Protein AF-Q38FX0-F1 (afdb_monomer_lite)

Secondary structure (DSSP, 8-state):
--------THHHHHHHHHHHHHHHHHHHHHHHHHHHHHHHHHHHHHHHHHHHHHTT---SS--TTSSTTSSSGGGS---------------------------GGGG-S-----PPPPHHHHHHHHHS-----------PPP---------TT-----HHHHHHHS-------------S-------------PPPHHHHHHHHHHHHHHS--------------------GGG--------

pLDDT: mean 70.1, std 16.99, range [34.41, 97.81]

Structure (mmCIF, N/CA/C/O backbone):
data_AF-Q38FX0-F1
#
_entry.id   AF-Q38FX0-F1
#
loop_
_atom_site.group_PDB
_atom_site.id
_atom_site.type_symbol
_atom_site.label_atom_id
_atom_site.label_alt_id
_atom_site.label_comp_id
_atom_site.label_asym_id
_atom_site.label_entity_id
_atom_site.label_seq_id
_atom_site.pdbx_PDB_ins_code
_atom_site.Cartn_x
_atom_site.Cartn_y
_atom_site.Cartn_z
_atom_site.occupancy
_atom_site.B_iso_or_equiv
_atom_site.auth_seq_id
_atom_site.auth_comp_id
_atom_site.auth_asym_id
_atom_site.auth_atom_id
_atom_site.pdbx_PDB_model_num
ATOM 1 N N . MET A 1 1 ? 56.677 22.654 -26.170 1.00 66.75 1 MET A N 1
ATOM 2 C CA . MET A 1 1 ? 55.388 22.643 -26.897 1.00 66.75 1 MET A CA 1
ATOM 3 C C . MET A 1 1 ? 54.537 21.511 -26.329 1.00 66.75 1 MET A C 1
ATOM 5 O O . MET A 1 1 ? 54.699 20.373 -26.748 1.00 66.75 1 MET A O 1
ATOM 9 N N . GLY A 1 2 ? 53.736 21.783 -25.297 1.00 78.06 2 GLY A N 1
ATOM 10 C CA . GLY A 1 2 ? 52.877 20.774 -24.668 1.00 78.06 2 GLY A CA 1
ATOM 11 C C . GLY A 1 2 ? 51.542 20.704 -25.399 1.00 78.06 2 GLY A C 1
ATOM 12 O O . GLY A 1 2 ? 50.847 21.713 -25.480 1.00 78.06 2 GLY A O 1
ATOM 13 N N . ARG A 1 3 ? 51.204 19.545 -25.971 1.00 76.31 3 ARG A N 1
ATOM 14 C CA . ARG A 1 3 ? 49.872 19.293 -26.533 1.00 76.31 3 ARG A CA 1
ATO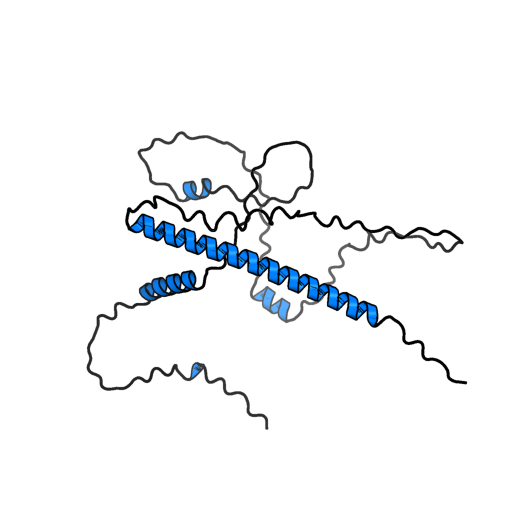M 15 C C . ARG A 1 3 ? 48.898 19.189 -25.362 1.00 76.31 3 ARG A C 1
ATOM 17 O O . ARG A 1 3 ? 48.992 18.243 -24.586 1.00 76.31 3 ARG A O 1
ATOM 24 N N . GLY A 1 4 ? 48.022 20.177 -25.211 1.00 82.00 4 GLY A N 1
ATOM 25 C CA . GLY A 1 4 ? 46.927 20.115 -24.249 1.00 82.00 4 GLY A CA 1
ATOM 26 C C . GLY A 1 4 ? 45.982 18.982 -24.632 1.00 82.00 4 GLY A C 1
ATOM 27 O O . GLY A 1 4 ? 45.437 18.980 -25.733 1.00 82.00 4 GLY A O 1
ATOM 28 N N . PHE A 1 5 ? 45.833 18.001 -23.745 1.00 80.88 5 PHE A N 1
ATOM 29 C CA . PHE A 1 5 ? 44.781 16.997 -23.840 1.00 80.88 5 PHE A CA 1
ATOM 30 C C . PHE A 1 5 ? 43.462 17.691 -23.488 1.00 80.88 5 PHE A C 1
ATOM 32 O O . PHE A 1 5 ? 43.233 18.044 -22.334 1.00 80.88 5 PHE A O 1
ATOM 39 N N . VAL A 1 6 ? 42.624 17.937 -24.492 1.00 80.38 6 VAL A N 1
ATOM 40 C CA . VAL A 1 6 ? 41.237 18.355 -24.285 1.00 80.38 6 VAL A CA 1
ATOM 41 C C . VAL A 1 6 ? 40.497 17.109 -23.806 1.00 80.38 6 VAL A C 1
ATOM 43 O O . VAL A 1 6 ? 40.267 16.188 -24.582 1.00 80.38 6 VAL A O 1
ATOM 46 N N . MET A 1 7 ? 40.246 17.025 -22.500 1.00 77.31 7 MET A N 1
ATOM 47 C CA . MET A 1 7 ? 39.403 15.982 -21.920 1.00 77.31 7 MET A CA 1
ATOM 48 C C . MET A 1 7 ? 37.963 16.298 -22.313 1.00 77.31 7 MET A C 1
ATOM 50 O O . MET A 1 7 ? 37.408 17.307 -21.883 1.00 77.31 7 MET A O 1
ATOM 54 N N . ASP A 1 8 ? 37.404 15.469 -23.191 1.00 76.00 8 ASP A N 1
ATOM 55 C CA . ASP A 1 8 ? 36.037 15.598 -23.678 1.00 76.00 8 ASP A CA 1
ATOM 56 C C . ASP A 1 8 ? 35.047 15.611 -22.503 1.00 76.00 8 ASP A C 1
ATOM 58 O O . ASP A 1 8 ? 34.997 14.681 -21.695 1.00 76.00 8 ASP A O 1
ATOM 62 N N . SER A 1 9 ? 34.199 16.638 -22.461 1.00 78.62 9 SER A N 1
ATOM 63 C CA . SER A 1 9 ? 33.121 16.905 -21.488 1.00 78.62 9 SER A CA 1
ATOM 64 C C . SER A 1 9 ? 31.998 15.852 -21.457 1.00 78.62 9 SER A C 1
ATOM 66 O O . SER A 1 9 ? 30.921 16.068 -20.904 1.00 78.62 9 SER A O 1
ATOM 68 N N . ARG A 1 10 ? 32.226 14.679 -22.052 1.00 82.88 10 ARG A N 1
ATOM 69 C CA . ARG A 1 10 ? 31.255 13.585 -22.143 1.00 82.88 10 ARG A CA 1
ATOM 70 C C . ARG A 1 10 ? 31.061 12.855 -20.809 1.00 82.88 10 ARG A C 1
ATOM 72 O O . ARG A 1 10 ? 30.044 12.195 -20.634 1.00 82.88 10 ARG A O 1
ATOM 79 N N . GLY A 1 11 ? 32.017 12.970 -19.883 1.00 83.50 11 GLY A N 1
ATOM 80 C CA . GLY A 1 11 ? 31.894 12.422 -18.527 1.00 83.50 11 GLY A CA 1
ATOM 81 C C . GLY A 1 11 ? 30.866 13.164 -17.667 1.00 83.50 11 GLY A C 1
ATOM 82 O O . GLY A 1 11 ? 30.143 12.529 -16.901 1.00 83.50 11 GLY A O 1
ATOM 83 N N . ASP A 1 12 ? 30.741 14.480 -17.853 1.00 88.00 12 ASP A N 1
ATOM 84 C CA . ASP A 1 12 ? 29.905 15.339 -17.005 1.00 88.00 12 ASP A CA 1
ATOM 85 C C . ASP A 1 12 ? 28.402 15.142 -17.260 1.00 88.00 12 ASP A C 1
ATOM 87 O O . ASP A 1 12 ? 27.579 15.305 -16.360 1.00 88.00 12 ASP A O 1
ATOM 91 N N . SER A 1 13 ? 28.017 14.737 -18.475 1.00 89.75 13 SER A N 1
ATOM 92 C CA . SER A 1 13 ? 26.608 14.474 -18.793 1.00 89.75 13 SER A CA 1
ATOM 93 C C . SER A 1 13 ? 26.088 13.202 -18.123 1.00 89.75 13 SER A C 1
ATOM 95 O O . SER A 1 13 ? 24.953 13.176 -17.650 1.00 89.75 13 SER A O 1
ATOM 97 N N . VAL A 1 14 ? 26.918 12.156 -18.029 1.00 93.06 14 VAL A N 1
ATOM 98 C CA . VAL A 1 14 ? 26.533 10.892 -17.386 1.00 93.06 14 VAL A CA 1
ATOM 99 C C . VAL A 1 14 ? 26.378 11.095 -15.883 1.00 93.06 14 VAL A C 1
ATOM 101 O O . VAL A 1 14 ? 25.365 10.683 -15.318 1.00 93.06 14 VAL A O 1
ATOM 104 N N . THR A 1 15 ? 27.330 11.775 -15.239 1.00 93.25 15 THR A N 1
ATOM 105 C CA . THR A 1 15 ? 27.262 12.062 -13.798 1.00 93.25 15 THR A CA 1
ATOM 106 C C . THR A 1 15 ? 26.079 12.964 -13.459 1.00 93.25 15 THR A C 1
ATOM 108 O O . THR A 1 15 ? 25.363 12.672 -12.503 1.00 93.25 15 THR A O 1
ATOM 111 N N . SER A 1 16 ? 25.801 13.988 -14.273 1.00 93.25 16 SER A N 1
ATOM 112 C CA . SER A 1 16 ? 24.618 14.841 -14.109 1.00 93.25 16 SER A CA 1
ATOM 113 C C . SER A 1 16 ? 23.310 14.057 -14.275 1.00 93.25 16 SER A C 1
ATOM 115 O O . SER A 1 16 ? 22.412 14.191 -13.444 1.00 93.25 16 SER A O 1
ATOM 117 N N . SER A 1 17 ? 23.216 13.178 -15.280 1.00 95.19 17 SER A N 1
ATOM 118 C CA . SER A 1 17 ? 22.026 12.337 -15.475 1.00 95.19 17 SER A CA 1
AT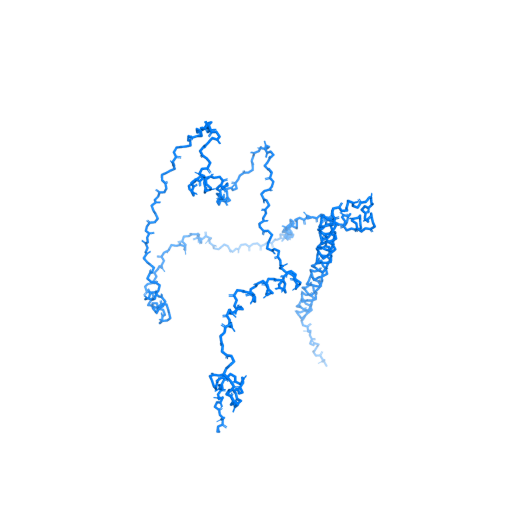OM 119 C C . SER A 1 17 ? 21.791 11.360 -14.317 1.00 95.19 17 SER A C 1
ATOM 121 O O . SER A 1 17 ? 20.656 11.170 -13.884 1.00 95.19 17 SER A O 1
ATOM 123 N N . LEU A 1 18 ? 22.867 10.781 -13.772 1.00 96.56 18 LEU A N 1
ATOM 124 C CA . LEU A 1 18 ? 22.797 9.869 -12.636 1.00 96.56 18 LEU A CA 1
ATOM 125 C C . LEU A 1 18 ? 22.368 10.609 -11.364 1.00 96.56 18 LEU A C 1
ATOM 127 O O . LEU A 1 18 ? 21.534 10.103 -10.620 1.00 96.56 18 LEU A O 1
ATOM 131 N N . ALA A 1 19 ? 22.903 11.810 -11.134 1.00 96.19 19 ALA A N 1
ATOM 132 C CA . ALA A 1 19 ? 22.516 12.651 -10.007 1.00 96.19 19 ALA A CA 1
ATOM 133 C C . ALA A 1 19 ? 21.024 13.021 -10.061 1.00 96.19 19 ALA A C 1
ATOM 135 O O . ALA A 1 19 ? 20.333 12.888 -9.055 1.00 96.19 19 ALA A O 1
ATOM 136 N N . GLY A 1 20 ? 20.510 13.392 -11.240 1.00 95.56 20 GLY A N 1
ATOM 137 C CA . GLY A 1 20 ? 19.082 13.666 -11.430 1.00 95.56 20 GLY A CA 1
ATOM 138 C C . GLY A 1 20 ? 18.195 12.446 -11.155 1.00 95.56 20 GLY A C 1
ATOM 139 O O . GLY A 1 20 ? 17.164 12.571 -10.499 1.00 95.56 20 GLY A O 1
ATOM 140 N N . LEU A 1 21 ? 18.614 11.250 -11.586 1.00 97.62 21 LEU A N 1
ATOM 141 C CA . LEU A 1 21 ? 17.885 10.009 -11.300 1.00 97.62 21 LEU A CA 1
ATOM 142 C C . LEU A 1 21 ? 17.862 9.677 -9.799 1.00 97.62 21 LEU A C 1
ATOM 144 O O . LEU A 1 21 ? 16.833 9.243 -9.284 1.00 97.62 21 LEU A O 1
ATOM 148 N N . LEU A 1 22 ? 18.981 9.877 -9.096 1.00 97.81 22 LEU A N 1
ATOM 149 C CA . LEU A 1 22 ? 19.056 9.661 -7.649 1.00 97.81 22 LEU A CA 1
ATOM 150 C C . LEU A 1 22 ? 18.165 10.641 -6.883 1.00 97.81 22 LEU A C 1
ATOM 152 O O . LEU A 1 22 ? 17.474 10.221 -5.959 1.00 97.81 22 LEU A O 1
ATOM 156 N N . GLN A 1 23 ? 18.135 11.910 -7.297 1.00 97.56 23 GLN A N 1
ATOM 157 C CA . GLN A 1 23 ? 17.255 12.913 -6.703 1.00 97.56 23 GLN A CA 1
ATOM 158 C C . GLN A 1 23 ? 15.776 12.543 -6.887 1.00 97.56 23 GLN A C 1
ATOM 160 O O . GLN A 1 23 ? 15.025 12.529 -5.914 1.00 97.56 23 GLN A O 1
ATOM 165 N N . LEU A 1 24 ? 15.372 12.165 -8.105 1.00 97.25 24 LEU A N 1
ATOM 166 C CA . LEU A 1 24 ? 14.007 11.711 -8.390 1.00 97.25 24 LEU A CA 1
ATOM 167 C C . LEU A 1 24 ? 13.612 10.515 -7.505 1.00 97.25 24 LEU A C 1
ATOM 169 O O . LEU A 1 24 ? 12.506 10.456 -6.974 1.00 97.25 24 LEU A O 1
ATOM 173 N N . HIS A 1 25 ? 14.522 9.555 -7.335 1.00 97.56 25 HIS A N 1
ATOM 174 C CA . HIS A 1 25 ? 14.285 8.381 -6.499 1.00 97.56 25 HIS A CA 1
ATOM 175 C C . HIS A 1 25 ? 14.160 8.739 -5.009 1.00 97.56 25 HIS A C 1
ATOM 177 O O . HIS A 1 25 ? 13.330 8.162 -4.309 1.00 97.56 25 HIS A O 1
ATOM 183 N N . GLU A 1 26 ? 14.946 9.698 -4.517 1.00 97.44 26 GLU A N 1
ATOM 184 C CA . GLU A 1 26 ? 14.826 10.203 -3.145 1.00 97.44 26 GLU A CA 1
ATOM 185 C C . GLU A 1 26 ? 13.474 10.890 -2.910 1.00 97.44 26 GLU A C 1
ATOM 187 O O . GLU A 1 26 ? 12.804 10.612 -1.915 1.00 97.44 26 GLU A O 1
ATOM 192 N N . GLU A 1 27 ? 13.040 11.736 -3.847 1.00 96.12 27 GLU A N 1
ATOM 193 C CA . GLU A 1 27 ? 11.727 12.390 -3.808 1.00 96.12 27 GLU A CA 1
ATOM 194 C C . GLU A 1 27 ? 10.590 11.358 -3.823 1.00 96.12 27 GLU A C 1
ATOM 196 O O . GLU A 1 27 ? 9.650 11.456 -3.033 1.00 96.12 27 GLU A O 1
ATOM 201 N N . GLN A 1 28 ? 10.708 10.312 -4.647 1.00 97.06 28 GLN A N 1
ATOM 202 C CA . GLN A 1 28 ? 9.737 9.221 -4.690 1.00 97.06 28 GLN A CA 1
ATOM 203 C C . GLN A 1 28 ? 9.682 8.434 -3.372 1.00 97.06 28 GLN A C 1
ATOM 205 O O . GLN A 1 28 ? 8.591 8.112 -2.902 1.00 97.06 28 GLN A O 1
ATOM 210 N N . ILE A 1 29 ? 10.831 8.126 -2.761 1.00 96.25 29 ILE A N 1
ATOM 211 C CA . ILE A 1 29 ? 10.873 7.466 -1.447 1.00 96.25 29 ILE A CA 1
ATOM 212 C C . ILE A 1 29 ? 10.197 8.339 -0.392 1.00 96.25 29 ILE A C 1
ATOM 214 O O . ILE A 1 29 ? 9.404 7.825 0.393 1.00 96.25 29 ILE A O 1
ATOM 218 N N . ARG A 1 30 ? 10.478 9.646 -0.383 1.00 95.81 30 ARG A N 1
ATOM 219 C CA . ARG A 1 30 ? 9.877 10.588 0.567 1.00 95.81 30 ARG A CA 1
ATOM 220 C C . ARG A 1 30 ? 8.353 10.623 0.435 1.00 95.81 30 ARG A C 1
ATOM 222 O O . ARG A 1 30 ? 7.659 10.455 1.431 1.00 95.81 30 ARG A O 1
ATOM 229 N N . ALA A 1 31 ? 7.839 10.729 -0.791 1.00 93.56 31 ALA A N 1
ATOM 230 C CA . ALA A 1 31 ? 6.400 10.706 -1.052 1.00 93.56 31 ALA A CA 1
ATOM 231 C C . ALA A 1 31 ? 5.736 9.393 -0.591 1.00 93.56 31 ALA A C 1
ATOM 233 O O . ALA A 1 31 ? 4.658 9.409 0.001 1.00 93.56 31 ALA A O 1
ATOM 234 N N . LEU A 1 32 ? 6.391 8.246 -0.811 1.00 96.00 32 LEU A N 1
ATOM 235 C CA . LEU A 1 32 ? 5.890 6.948 -0.342 1.00 96.00 32 LEU A CA 1
ATOM 236 C C . LEU A 1 32 ? 5.882 6.839 1.189 1.00 96.00 32 LEU A C 1
ATOM 238 O O . LEU A 1 32 ? 4.961 6.250 1.750 1.00 96.00 32 LEU A O 1
ATOM 242 N N . GLN A 1 33 ? 6.880 7.406 1.868 1.00 96.06 33 GLN A N 1
ATOM 243 C CA . GLN A 1 33 ? 6.931 7.438 3.332 1.00 96.06 33 GLN A CA 1
ATOM 244 C C . GLN A 1 33 ? 5.811 8.302 3.925 1.00 96.06 33 GLN A C 1
ATOM 246 O O . GLN A 1 33 ? 5.211 7.921 4.929 1.00 96.06 33 GLN A O 1
ATOM 251 N N . GLU A 1 34 ? 5.496 9.436 3.300 1.00 92.88 34 GLU A N 1
ATOM 252 C CA . GLU A 1 34 ? 4.365 10.284 3.695 1.00 92.88 34 GLU A CA 1
ATOM 253 C C . GLU A 1 34 ? 3.021 9.562 3.500 1.00 92.88 34 GLU A C 1
ATOM 255 O O . GLU A 1 34 ? 2.163 9.595 4.387 1.00 92.88 34 GLU A O 1
ATOM 260 N N . GLU A 1 35 ? 2.848 8.838 2.387 1.00 92.25 35 GLU A N 1
ATOM 261 C CA . GLU A 1 35 ? 1.660 8.006 2.156 1.00 92.25 35 GLU A CA 1
ATOM 262 C C . GLU A 1 35 ? 1.543 6.880 3.198 1.00 92.25 35 GLU A C 1
ATOM 264 O O . GLU A 1 35 ? 0.462 6.647 3.746 1.00 92.25 35 GLU A O 1
ATOM 269 N N . GLU A 1 36 ? 2.648 6.202 3.522 1.00 93.31 36 GLU A N 1
ATOM 270 C CA . GLU A 1 36 ? 2.681 5.168 4.559 1.00 93.31 36 GLU A CA 1
ATOM 271 C C . GLU A 1 36 ? 2.298 5.734 5.934 1.00 93.31 36 GLU A C 1
ATOM 273 O O . GLU A 1 36 ? 1.480 5.136 6.641 1.00 93.31 36 GLU A O 1
ATOM 278 N N . ALA A 1 37 ? 2.825 6.904 6.304 1.00 88.75 37 ALA A N 1
ATOM 279 C CA . ALA A 1 37 ? 2.476 7.579 7.551 1.00 88.75 37 ALA A CA 1
ATOM 280 C C . ALA A 1 37 ? 0.975 7.917 7.615 1.00 88.75 37 ALA A C 1
ATOM 282 O O . ALA A 1 37 ? 0.316 7.616 8.613 1.00 88.75 37 ALA A O 1
ATOM 283 N N . ALA A 1 38 ? 0.408 8.450 6.529 1.00 89.19 38 ALA A N 1
ATOM 284 C CA . ALA A 1 38 ? -1.018 8.763 6.436 1.00 89.19 38 ALA A CA 1
ATOM 285 C C . ALA A 1 38 ? -1.905 7.509 6.551 1.00 89.19 38 ALA A C 1
ATOM 287 O O . ALA A 1 38 ? -2.941 7.516 7.226 1.00 89.19 38 ALA A O 1
ATOM 288 N N . LEU A 1 39 ? -1.502 6.407 5.911 1.00 89.75 39 LEU A N 1
ATOM 289 C CA . LEU A 1 39 ? -2.209 5.130 6.002 1.00 89.75 39 LEU A CA 1
ATOM 290 C C . LEU A 1 39 ? -2.139 4.532 7.409 1.00 89.75 39 LEU A C 1
ATOM 292 O O . LEU A 1 39 ? -3.150 4.014 7.886 1.00 89.75 39 LEU A O 1
ATOM 296 N N . ASN A 1 40 ? -0.990 4.629 8.080 1.00 91.88 40 ASN A N 1
ATOM 297 C CA . ASN A 1 40 ? -0.825 4.169 9.456 1.00 91.88 40 ASN A CA 1
ATOM 298 C C . ASN A 1 40 ? -1.687 4.980 10.434 1.00 91.88 40 ASN A C 1
ATOM 300 O O . ASN A 1 40 ? -2.388 4.377 11.247 1.00 91.88 40 ASN A O 1
ATOM 304 N N . ALA A 1 41 ? -1.727 6.311 10.309 1.00 88.81 41 ALA A N 1
ATOM 305 C CA . ALA A 1 41 ? -2.604 7.164 11.117 1.00 88.81 41 ALA A CA 1
ATOM 306 C C . ALA A 1 41 ? -4.085 6.795 10.923 1.00 88.81 41 ALA A C 1
ATOM 308 O O . ALA A 1 41 ? -4.835 6.592 11.879 1.00 88.81 41 ALA A O 1
ATOM 309 N N . ARG A 1 42 ? -4.505 6.592 9.668 1.00 93.50 42 ARG A N 1
ATOM 310 C CA . ARG A 1 42 ? -5.867 6.141 9.359 1.00 93.50 42 ARG A CA 1
ATOM 311 C C . ARG A 1 42 ? -6.176 4.761 9.943 1.00 93.50 42 ARG A C 1
ATOM 313 O O . ARG A 1 42 ? -7.297 4.536 10.395 1.00 93.50 42 ARG A O 1
ATOM 320 N N . ALA A 1 43 ? -5.230 3.827 9.885 1.00 92.38 43 ALA A N 1
ATOM 321 C CA . ALA A 1 43 ? -5.404 2.495 10.452 1.00 92.38 43 ALA A CA 1
ATOM 322 C C . ALA A 1 43 ? -5.564 2.555 11.978 1.00 92.38 43 ALA A C 1
ATOM 324 O O . ALA A 1 43 ? -6.461 1.902 12.502 1.00 92.38 43 ALA A O 1
ATOM 325 N N . ALA A 1 44 ? -4.770 3.384 12.661 1.00 90.50 44 ALA A N 1
ATOM 326 C CA . ALA A 1 44 ? -4.886 3.609 14.100 1.00 90.50 44 ALA A CA 1
ATOM 327 C C . ALA A 1 44 ? -6.251 4.202 14.483 1.00 90.50 44 ALA A C 1
ATOM 329 O O . ALA A 1 44 ? -6.887 3.728 15.420 1.00 90.50 44 ALA A O 1
ATOM 330 N N . LEU A 1 45 ? -6.755 5.172 13.713 1.00 92.75 45 LEU A N 1
ATOM 331 C CA . LEU A 1 45 ? -8.089 5.736 13.930 1.00 92.75 45 LEU A CA 1
ATOM 332 C C . LEU A 1 45 ? -9.196 4.691 13.737 1.00 92.75 45 LEU A C 1
ATOM 334 O O . LEU A 1 45 ? -10.145 4.645 14.514 1.00 92.75 45 LEU A O 1
ATOM 338 N N . LEU A 1 46 ? -9.089 3.841 12.711 1.00 93.94 46 LEU A N 1
ATOM 339 C CA . LEU A 1 46 ? -10.058 2.764 12.490 1.00 93.94 46 LEU A CA 1
ATOM 340 C C . LEU A 1 46 ? -10.034 1.724 13.610 1.00 93.94 46 LEU A C 1
ATOM 342 O O . LEU A 1 46 ? -11.088 1.208 13.965 1.00 93.94 46 LEU A O 1
ATOM 346 N N . GLU A 1 47 ? -8.857 1.421 14.150 1.00 94.75 47 GLU A N 1
ATOM 347 C CA . GLU A 1 47 ? -8.713 0.534 15.300 1.00 94.75 47 GLU A CA 1
ATOM 348 C C . GLU A 1 47 ? -9.368 1.134 16.547 1.00 94.75 47 GLU A C 1
ATOM 350 O O . GLU A 1 47 ? -10.201 0.481 17.163 1.00 94.75 47 GLU A O 1
ATOM 355 N N . TYR A 1 48 ? -9.098 2.407 16.842 1.00 92.38 48 TYR A N 1
ATOM 356 C CA . TYR A 1 48 ? -9.745 3.128 17.939 1.00 92.38 48 TYR A CA 1
ATOM 357 C C . TYR A 1 48 ? -11.277 3.122 17.820 1.00 92.38 48 TYR A C 1
ATOM 359 O O . TYR A 1 48 ? -11.980 2.830 18.783 1.00 92.38 48 TYR A O 1
ATOM 367 N N . LEU A 1 49 ? -11.811 3.397 16.625 1.00 93.69 49 LEU A N 1
ATOM 368 C CA . LEU A 1 49 ? -13.256 3.357 16.395 1.00 93.69 49 LEU A CA 1
ATOM 369 C C . LEU A 1 49 ? -13.838 1.946 16.544 1.00 93.69 49 LEU A C 1
ATOM 371 O O . LEU A 1 49 ? -14.969 1.811 17.006 1.00 93.69 49 LEU A O 1
ATOM 375 N N . ALA A 1 50 ? -13.096 0.909 16.150 1.00 93.31 50 ALA A N 1
ATOM 376 C CA . ALA A 1 50 ? -13.519 -0.474 16.343 1.00 93.31 50 ALA A CA 1
ATOM 377 C C . ALA A 1 50 ? -13.591 -0.820 17.838 1.00 93.31 50 ALA A C 1
ATOM 379 O O . ALA A 1 50 ? -14.613 -1.334 18.284 1.00 93.31 50 ALA A O 1
ATOM 380 N N . ASP A 1 51 ? -12.573 -0.441 18.614 1.00 95.19 51 ASP A N 1
ATOM 381 C CA . ASP A 1 51 ? -12.536 -0.650 20.064 1.00 95.19 51 ASP A CA 1
ATOM 382 C C . ASP A 1 51 ? -13.682 0.091 20.781 1.00 95.19 51 ASP A C 1
ATOM 384 O O . ASP A 1 51 ? -14.285 -0.439 21.713 1.00 95.19 51 ASP A O 1
ATOM 388 N N . CYS A 1 52 ? -14.032 1.304 20.338 1.00 94.19 52 CYS A N 1
ATOM 389 C CA . CYS A 1 52 ? -15.195 2.041 20.844 1.00 94.19 52 CYS A CA 1
ATOM 390 C C . CYS A 1 52 ? -16.517 1.309 20.565 1.00 94.19 52 CYS A C 1
ATOM 392 O O . CYS A 1 52 ? -17.363 1.188 21.453 1.00 94.19 52 CYS A O 1
ATOM 394 N N . LEU A 1 53 ? -16.686 0.786 19.345 1.00 95.06 53 LEU A N 1
ATOM 395 C CA . LEU A 1 53 ? -17.879 0.027 18.960 1.00 95.06 53 LEU A CA 1
ATOM 396 C C . LEU A 1 53 ? -18.019 -1.275 19.753 1.00 95.06 53 LEU A C 1
ATOM 398 O O . LEU A 1 53 ? -19.129 -1.620 20.140 1.00 95.06 53 LEU A O 1
ATOM 402 N N . GLU A 1 54 ? -16.918 -1.975 20.032 1.00 96.25 54 GLU A N 1
ATOM 403 C CA . GLU A 1 54 ? -16.934 -3.194 20.856 1.00 96.25 54 GLU A CA 1
ATOM 404 C C . GLU A 1 54 ? -17.372 -2.933 22.305 1.00 96.25 54 GLU A C 1
ATOM 406 O O . GLU A 1 54 ? -17.812 -3.851 22.997 1.00 96.25 54 GLU A O 1
ATOM 411 N N . ARG A 1 55 ? -17.272 -1.684 22.767 1.00 96.94 55 ARG A N 1
ATOM 412 C CA . ARG A 1 55 ? -17.630 -1.269 24.129 1.00 96.94 55 ARG A CA 1
ATOM 413 C C . ARG A 1 55 ? -19.011 -0.623 24.225 1.00 96.94 55 ARG A C 1
ATOM 415 O O . ARG A 1 55 ? -19.402 -0.236 25.322 1.00 96.94 55 ARG A O 1
ATOM 422 N N . ASP A 1 56 ? -19.726 -0.484 23.105 1.00 94.81 56 ASP A N 1
ATOM 423 C CA . ASP A 1 56 ? -20.944 0.331 22.991 1.00 94.81 56 ASP A CA 1
ATOM 424 C C . ASP A 1 56 ? -20.743 1.785 23.490 1.00 94.81 56 ASP A C 1
ATOM 426 O O . ASP A 1 56 ? -21.684 2.467 23.902 1.00 94.81 56 ASP A O 1
ATOM 430 N N . GLU A 1 57 ? -19.501 2.280 23.448 1.00 93.31 57 GLU A N 1
ATOM 431 C CA . GLU A 1 57 ? -19.115 3.628 23.865 1.00 93.31 57 GLU A CA 1
ATOM 432 C C . GLU A 1 57 ? -18.959 4.490 22.601 1.00 93.31 57 GLU A C 1
ATOM 434 O O . GLU A 1 57 ? -18.007 4.332 21.837 1.00 93.31 57 GLU A O 1
ATOM 439 N N . LEU A 1 58 ? -19.898 5.408 22.339 1.00 87.06 58 LEU A N 1
ATOM 440 C CA . LEU A 1 58 ? -19.748 6.359 21.234 1.00 87.06 58 LEU A CA 1
ATOM 441 C C . LEU A 1 58 ? -18.773 7.471 21.668 1.00 87.06 58 LEU A C 1
ATOM 443 O O . LEU A 1 58 ? -19.051 8.133 22.669 1.00 87.06 58 LEU A O 1
ATOM 447 N N . PRO A 1 59 ? -17.657 7.713 20.956 1.00 84.06 59 PRO A N 1
ATOM 448 C CA . PRO A 1 59 ? -16.750 8.799 21.312 1.00 84.06 59 PRO A CA 1
ATOM 449 C C . PRO A 1 59 ? -17.471 10.147 21.146 1.00 84.06 59 PRO A C 1
ATOM 451 O O . PRO A 1 59 ? -17.878 10.496 20.037 1.00 84.06 59 PRO A O 1
ATOM 454 N N . GLU A 1 60 ? -17.655 10.893 22.244 1.00 85.62 60 GLU A N 1
ATOM 455 C CA . GLU A 1 60 ? -18.305 12.219 22.226 1.00 85.62 60 GLU A CA 1
ATOM 456 C C . GLU A 1 60 ? -17.470 13.260 21.466 1.00 85.62 60 GLU A C 1
ATOM 458 O O . GLU A 1 60 ? -18.024 14.167 20.848 1.00 85.62 60 GLU A O 1
ATOM 463 N N . GLU A 1 61 ? -16.146 13.093 21.444 1.00 84.50 61 GLU A N 1
ATOM 464 C CA . GLU A 1 61 ? -15.211 13.968 20.742 1.00 84.50 61 GLU A CA 1
ATOM 465 C C . GLU A 1 61 ? -14.233 13.102 19.939 1.00 84.50 61 GLU A C 1
ATOM 467 O O . GLU A 1 61 ? -13.374 12.410 20.490 1.00 84.50 61 GLU A O 1
ATOM 472 N N . LEU A 1 62 ? -14.379 13.102 18.610 1.00 75.94 62 LEU A N 1
ATOM 473 C CA . LEU A 1 62 ? -13.339 12.582 17.721 1.00 75.94 62 LEU A CA 1
ATOM 474 C C . LEU A 1 62 ? -12.076 13.422 17.954 1.00 75.94 62 LEU A C 1
ATOM 476 O O . LEU A 1 62 ? -12.197 14.645 18.001 1.00 75.94 62 LEU A O 1
ATOM 480 N N . PRO A 1 63 ? -10.878 12.823 18.070 1.00 72.62 63 PRO A N 1
ATOM 481 C CA . PRO A 1 63 ? -9.646 13.592 18.168 1.00 72.62 63 PRO A CA 1
ATOM 482 C C . PRO A 1 63 ? -9.492 14.456 16.907 1.00 72.62 63 PRO A C 1
ATOM 484 O O . PRO A 1 63 ? -9.028 13.997 15.865 1.00 72.62 63 PRO A O 1
ATOM 487 N N . GLU A 1 64 ? -9.899 15.725 16.998 1.00 69.69 64 GLU A N 1
ATOM 488 C CA . GLU A 1 64 ? -9.851 16.700 15.899 1.00 69.69 64 GLU A CA 1
ATOM 489 C C . GLU A 1 64 ? -8.407 17.001 15.456 1.00 69.69 64 GLU A C 1
ATOM 491 O O . GLU A 1 64 ? -8.183 17.645 14.434 1.00 69.69 64 GLU A O 1
ATOM 496 N N . GLN A 1 65 ? -7.411 16.531 16.212 1.00 61.72 65 GLN A N 1
ATOM 497 C CA . GLN A 1 65 ? -6.023 16.970 16.109 1.00 61.72 65 GLN A CA 1
ATOM 498 C C . GLN A 1 65 ? -5.210 16.391 14.941 1.00 61.72 65 GLN A C 1
ATOM 500 O O . GLN A 1 65 ? -4.121 16.904 14.711 1.00 61.72 65 GLN A O 1
ATOM 505 N N . GLU A 1 66 ? -5.684 15.400 14.174 1.00 57.00 66 GLU A N 1
ATOM 506 C CA . GLU A 1 66 ? -4.784 14.718 13.214 1.00 57.00 66 GLU A CA 1
ATOM 507 C C . GLU A 1 66 ? -5.267 14.628 11.759 1.00 57.00 66 GLU A C 1
ATOM 509 O O . GLU A 1 66 ? -4.466 14.389 10.857 1.00 57.00 66 GLU A O 1
ATOM 514 N N . ILE A 1 67 ? -6.548 14.878 11.473 1.00 59.50 67 ILE A N 1
ATOM 515 C CA . ILE A 1 67 ? -7.073 14.683 10.107 1.00 59.50 67 ILE A CA 1
ATOM 516 C C . ILE A 1 67 ? -6.776 15.893 9.201 1.00 59.50 67 ILE A C 1
ATOM 518 O O . ILE A 1 67 ? -6.603 15.737 7.992 1.00 59.50 67 ILE A O 1
ATOM 522 N N . THR A 1 68 ? -6.664 17.099 9.761 1.00 58.69 68 THR A N 1
ATOM 523 C CA . THR A 1 68 ? -6.484 18.336 8.981 1.00 58.69 68 THR A CA 1
ATOM 524 C C . THR A 1 68 ? -5.067 18.528 8.441 1.00 58.69 68 THR A C 1
ATOM 526 O O . THR A 1 68 ? -4.905 19.208 7.434 1.00 58.69 68 THR A O 1
ATOM 529 N N . ALA A 1 69 ? -4.042 17.910 9.036 1.00 58.22 69 ALA A N 1
ATOM 530 C CA . ALA A 1 69 ? -2.651 18.177 8.658 1.00 58.22 69 ALA A CA 1
ATOM 531 C C . ALA A 1 69 ? -2.213 17.535 7.327 1.00 58.22 69 ALA A C 1
ATOM 533 O O . ALA A 1 69 ? -1.242 17.985 6.732 1.00 58.22 69 ALA A O 1
ATOM 534 N N . VAL A 1 70 ? -2.904 16.498 6.839 1.00 57.84 70 VAL A N 1
ATOM 535 C CA . VAL A 1 70 ? -2.402 15.694 5.702 1.00 57.84 70 VAL A CA 1
ATOM 536 C C . VAL A 1 70 ? -3.065 16.060 4.367 1.00 57.84 70 VAL A C 1
ATOM 538 O O . VAL A 1 70 ? -2.544 15.735 3.302 1.00 57.84 70 VAL A O 1
ATOM 541 N N . CYS A 1 71 ? -4.215 16.741 4.382 1.00 54.94 71 CYS A N 1
ATOM 542 C CA . CYS A 1 71 ? -5.035 16.860 3.174 1.00 54.94 71 CYS A CA 1
ATOM 543 C C . CYS A 1 71 ? -4.786 18.124 2.328 1.00 54.94 71 CYS A C 1
ATOM 545 O O . CYS A 1 71 ? -5.210 18.141 1.172 1.00 54.94 71 CYS A O 1
ATOM 547 N N . GLU A 1 72 ? -4.120 19.162 2.847 1.00 59.97 72 GLU A N 1
ATOM 548 C CA . GLU A 1 72 ? -3.954 20.419 2.094 1.00 59.97 72 GLU A CA 1
ATOM 549 C C . GLU A 1 72 ? -2.836 20.349 1.034 1.00 59.97 72 GLU A C 1
ATOM 551 O O . GLU A 1 72 ? -3.000 20.901 -0.054 1.00 59.97 72 GLU A O 1
ATOM 556 N N . ASP A 1 73 ? -1.774 19.566 1.254 1.00 57.31 73 ASP A N 1
ATOM 557 C CA . ASP A 1 73 ? -0.635 19.529 0.319 1.00 57.31 73 ASP A CA 1
ATOM 558 C C . ASP A 1 73 ? -0.815 18.563 -0.869 1.00 57.31 73 ASP A C 1
ATOM 560 O O . ASP A 1 73 ? -0.166 18.716 -1.904 1.00 57.31 73 ASP A O 1
ATOM 564 N N . GLN A 1 74 ? -1.756 17.613 -0.820 1.00 54.41 74 GLN A N 1
ATOM 565 C CA . GLN A 1 74 ? -2.006 16.701 -1.955 1.00 54.41 74 GLN A CA 1
ATOM 566 C C . GLN A 1 74 ? -2.821 17.325 -3.097 1.00 54.41 74 GLN A C 1
ATOM 568 O O . GLN A 1 74 ? -3.013 16.697 -4.140 1.00 54.41 74 GLN A O 1
ATOM 573 N N . GLN A 1 75 ? -3.236 18.591 -2.969 1.00 52.31 75 GLN A N 1
ATOM 574 C CA . GLN A 1 75 ? -3.696 19.372 -4.119 1.00 52.31 75 GLN A CA 1
ATOM 575 C C . GLN A 1 75 ? -2.531 19.871 -4.994 1.00 52.31 75 GLN A C 1
ATOM 577 O O . GLN A 1 75 ? -2.744 20.652 -5.924 1.00 52.31 75 GLN A O 1
ATOM 582 N N . CYS A 1 76 ? -1.311 19.367 -4.768 1.00 48.66 76 CYS A N 1
ATOM 583 C CA . CYS A 1 76 ? -0.217 19.382 -5.729 1.00 48.66 76 CYS A CA 1
ATOM 584 C C . CYS A 1 76 ? -0.563 18.508 -6.943 1.00 48.66 76 CYS A C 1
ATOM 586 O O . CYS A 1 76 ? -0.086 17.394 -7.113 1.00 48.66 76 CYS A O 1
ATOM 588 N N . VAL A 1 77 ? -1.425 19.048 -7.804 1.00 49.41 77 VAL A N 1
ATOM 589 C CA . VAL A 1 77 ? -1.109 19.208 -9.218 1.00 49.41 77 VAL A CA 1
ATOM 590 C C . VAL A 1 77 ? -0.399 17.977 -9.799 1.00 49.41 77 VAL A C 1
ATOM 592 O O . VAL A 1 77 ? 0.795 18.009 -10.084 1.00 49.41 77 VAL A O 1
ATOM 595 N N . TYR A 1 78 ? -1.166 16.921 -10.090 1.00 55.00 78 TYR A N 1
ATOM 596 C CA . TYR A 1 78 ? -0.862 16.046 -11.224 1.00 55.00 78 TYR A CA 1
ATOM 597 C C . TYR A 1 78 ? -0.938 16.897 -12.507 1.00 55.00 78 TYR A C 1
ATOM 599 O O . TYR A 1 78 ? -1.819 16.719 -13.348 1.00 55.00 78 TYR A O 1
ATOM 607 N N . LYS A 1 79 ? -0.034 17.871 -12.667 1.00 53.34 79 LYS A N 1
ATOM 608 C CA . LYS A 1 79 ? 0.378 18.324 -13.985 1.00 53.34 79 LYS A CA 1
ATOM 609 C C . LYS A 1 79 ? 1.053 17.097 -14.550 1.00 53.34 79 LYS A C 1
ATOM 611 O O . LYS A 1 79 ? 2.201 16.812 -14.243 1.00 53.34 79 LYS A O 1
ATOM 616 N N . GLN A 1 80 ? 0.276 16.323 -15.305 1.00 53.28 80 GLN A N 1
ATOM 617 C CA . GLN A 1 80 ? 0.830 15.488 -16.348 1.00 53.28 80 GLN A CA 1
ATOM 618 C C . GLN A 1 80 ? 1.897 16.337 -17.017 1.00 53.28 80 GLN A C 1
ATOM 620 O O . GLN A 1 80 ? 1.566 17.369 -17.612 1.00 53.28 80 GLN A O 1
ATOM 625 N N . ASP A 1 81 ? 3.150 15.930 -16.840 1.00 53.50 81 ASP A N 1
ATOM 626 C CA . ASP A 1 81 ? 4.252 16.332 -17.686 1.00 53.50 81 ASP A CA 1
ATOM 627 C C . ASP A 1 81 ? 3.805 16.023 -19.107 1.00 53.50 81 ASP A C 1
ATOM 629 O O . ASP A 1 81 ? 3.937 14.922 -19.646 1.00 53.50 81 ASP A O 1
ATOM 633 N N . THR A 1 82 ? 3.154 17.024 -19.684 1.00 54.44 82 THR A N 1
ATOM 634 C CA . THR A 1 82 ? 2.946 17.150 -21.101 1.00 54.44 82 THR A CA 1
ATOM 635 C C . THR A 1 82 ? 4.369 17.300 -21.567 1.00 54.44 82 THR A C 1
ATOM 637 O O . THR A 1 82 ? 4.961 18.364 -21.397 1.00 54.44 82 THR A O 1
ATOM 640 N N . MET A 1 83 ? 4.965 16.191 -22.000 1.00 56.38 83 MET A N 1
ATOM 641 C CA . MET A 1 83 ? 6.279 16.199 -22.606 1.00 56.38 83 MET A CA 1
ATOM 642 C C . MET A 1 83 ? 6.164 17.087 -23.840 1.00 56.38 83 MET A C 1
ATOM 644 O O . MET A 1 83 ? 5.789 16.646 -24.924 1.00 56.38 83 MET A O 1
ATOM 648 N N . VAL A 1 84 ? 6.401 18.382 -23.646 1.00 54.84 84 VAL A N 1
ATOM 649 C CA . VAL A 1 84 ? 6.635 19.334 -24.710 1.00 54.84 84 VAL A CA 1
ATOM 650 C C . VAL A 1 84 ? 7.963 18.887 -25.285 1.00 54.84 84 VAL A C 1
ATOM 652 O O . VAL A 1 84 ? 9.027 19.181 -24.748 1.00 54.84 84 VAL A O 1
ATOM 655 N N . CYS A 1 85 ? 7.893 18.082 -26.343 1.00 49.75 85 CYS A N 1
ATOM 656 C CA . CYS A 1 85 ? 9.022 17.868 -27.222 1.00 49.75 85 CYS A CA 1
ATOM 657 C C . CYS A 1 85 ? 9.424 19.245 -27.753 1.00 49.75 85 CYS A C 1
ATOM 659 O O . CYS A 1 85 ? 8.809 19.769 -28.684 1.00 49.75 85 CYS A O 1
ATOM 661 N N . GLU A 1 86 ? 10.428 19.849 -27.120 1.00 45.72 86 GLU A N 1
ATOM 662 C CA . GLU A 1 86 ? 11.099 21.029 -27.636 1.00 45.72 86 GLU A CA 1
ATOM 663 C C . GLU A 1 86 ? 11.608 20.691 -29.035 1.00 45.72 86 GLU A C 1
ATOM 665 O O . GLU A 1 86 ? 12.517 19.885 -29.238 1.00 45.72 86 GLU A O 1
ATOM 670 N N . THR A 1 87 ? 10.936 21.267 -30.026 1.00 49.34 87 THR A N 1
ATOM 671 C CA . THR A 1 87 ? 11.345 21.179 -31.419 1.00 49.34 87 THR A CA 1
ATOM 672 C C . THR A 1 87 ? 12.622 22.012 -31.546 1.00 49.34 87 THR A C 1
ATOM 674 O O . THR A 1 87 ? 12.581 23.207 -31.241 1.00 49.34 87 THR A O 1
ATOM 677 N N . PRO A 1 88 ? 13.765 21.430 -31.948 1.00 58.69 88 PRO A N 1
ATOM 678 C CA . PRO A 1 88 ? 15.016 22.169 -32.024 1.00 58.69 88 PRO A CA 1
ATOM 679 C C . PRO A 1 88 ? 14.926 23.283 -33.082 1.00 58.69 88 PRO A C 1
ATOM 681 O O . PRO A 1 88 ? 14.286 23.097 -34.124 1.00 58.69 88 PRO A O 1
ATOM 684 N N . PRO A 1 89 ? 15.565 24.443 -32.847 1.00 59.22 89 PRO A N 1
ATOM 685 C CA . PRO A 1 89 ? 15.510 25.574 -33.759 1.00 59.22 89 PRO A CA 1
ATOM 686 C C . PRO A 1 89 ? 16.149 25.226 -35.107 1.00 59.22 89 PRO A C 1
ATOM 688 O O . PRO A 1 89 ? 17.354 25.006 -35.232 1.00 59.22 89 PRO A O 1
ATOM 691 N N . SER A 1 90 ? 15.293 25.211 -36.126 1.00 47.75 90 SER A N 1
ATOM 692 C CA . SER A 1 90 ? 15.622 25.164 -37.545 1.00 47.75 90 SER A CA 1
ATOM 693 C C . SER A 1 90 ? 16.485 26.370 -37.931 1.00 47.75 90 SER A C 1
ATOM 695 O O . SER A 1 90 ? 15.955 27.430 -38.259 1.00 47.75 90 SER A O 1
ATOM 697 N N . ASN A 1 91 ? 17.807 26.197 -37.949 1.00 51.03 91 ASN A N 1
ATOM 698 C CA . ASN A 1 91 ? 18.698 27.087 -38.685 1.00 51.03 91 ASN A CA 1
AT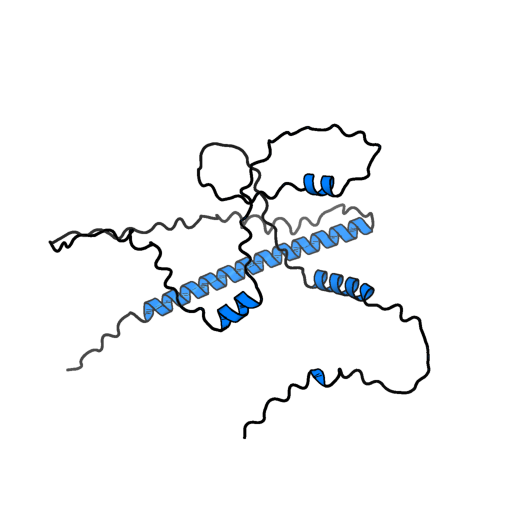OM 699 C C . ASN A 1 91 ? 19.038 26.473 -40.043 1.00 51.03 91 ASN A C 1
ATOM 701 O O . ASN A 1 91 ? 19.657 25.416 -40.161 1.00 51.03 91 ASN A O 1
ATOM 705 N N . ALA A 1 92 ? 18.560 27.177 -41.062 1.00 49.47 92 ALA A N 1
ATOM 706 C CA . ALA A 1 92 ? 18.732 26.919 -42.472 1.00 49.47 92 ALA A CA 1
ATOM 707 C C . ALA A 1 92 ? 20.195 27.076 -42.911 1.00 49.47 92 ALA A C 1
ATOM 709 O O . ALA A 1 92 ? 20.857 28.032 -42.522 1.00 49.47 92 ALA A O 1
ATOM 710 N N . MET A 1 93 ? 20.655 26.189 -43.793 1.00 45.66 93 MET A N 1
ATOM 711 C CA . MET A 1 93 ? 21.076 26.513 -45.166 1.00 45.66 93 MET A CA 1
ATOM 712 C C . MET A 1 93 ? 22.020 25.435 -45.721 1.00 45.66 93 MET A C 1
ATOM 714 O O . MET A 1 93 ? 23.050 25.118 -45.136 1.00 45.66 93 MET A O 1
ATOM 718 N N . THR A 1 94 ? 21.708 25.037 -46.958 1.00 41.41 94 THR A N 1
ATOM 719 C CA . THR A 1 94 ? 22.620 24.539 -48.009 1.00 41.41 94 THR A CA 1
ATOM 720 C C . THR A 1 94 ? 22.684 23.024 -48.251 1.00 41.41 94 THR A C 1
ATOM 722 O O . THR A 1 94 ? 23.542 22.312 -47.750 1.00 41.41 94 THR A O 1
ATOM 725 N N . GLN A 1 95 ? 21.773 22.632 -49.150 1.00 38.66 95 GLN A N 1
ATOM 726 C CA . GLN A 1 95 ? 21.966 21.839 -50.375 1.00 38.66 95 GLN A CA 1
ATOM 727 C C . GLN A 1 95 ? 22.184 20.319 -50.321 1.00 38.66 95 GLN A C 1
ATOM 729 O O . GLN A 1 95 ? 23.221 19.801 -49.933 1.00 38.66 95 GLN A O 1
ATOM 734 N N . GLU A 1 96 ? 21.174 19.675 -50.915 1.00 40.22 96 GLU A N 1
ATOM 735 C CA . GLU A 1 96 ? 21.255 18.665 -51.976 1.00 40.22 96 GLU A CA 1
ATOM 736 C C . GLU A 1 96 ? 22.019 17.369 -51.704 1.00 40.22 96 GLU A C 1
ATOM 738 O O . GLU A 1 96 ? 23.215 17.228 -51.927 1.00 40.22 96 GLU A O 1
ATOM 743 N N . GLY A 1 97 ? 21.231 16.352 -51.365 1.00 44.50 97 GLY A N 1
ATOM 744 C CA . GLY A 1 97 ? 21.635 14.956 -51.420 1.00 44.50 97 GLY A CA 1
ATOM 745 C C . GLY A 1 97 ? 20.460 14.032 -51.128 1.00 44.50 97 GLY A C 1
ATOM 746 O O . GLY A 1 97 ? 20.493 13.292 -50.153 1.00 44.50 97 GLY A O 1
ATOM 747 N N . SER A 1 98 ? 19.393 14.101 -51.936 1.00 34.41 98 SER A N 1
ATOM 748 C CA . SER A 1 98 ? 18.372 13.043 -51.955 1.00 34.41 98 SER A CA 1
ATOM 749 C C . SER A 1 98 ? 19.005 11.722 -52.398 1.00 34.41 98 SER A C 1
ATOM 751 O O . SER A 1 98 ? 19.662 11.673 -53.438 1.00 34.41 98 SER A O 1
ATOM 753 N N . PRO A 1 99 ? 18.710 10.631 -51.681 1.00 49.88 99 PRO A N 1
ATOM 754 C CA . PRO A 1 99 ? 18.064 9.514 -52.354 1.00 49.88 99 PRO A CA 1
ATOM 755 C C . PRO A 1 99 ? 16.740 9.143 -51.659 1.00 49.88 99 PRO A C 1
ATOM 757 O O . PRO A 1 99 ? 16.559 9.388 -50.466 1.00 49.88 99 PRO A O 1
ATOM 760 N N . PRO A 1 100 ? 15.777 8.599 -52.419 1.00 50.09 100 PRO A N 1
ATOM 761 C CA . PRO A 1 100 ? 14.372 8.595 -52.048 1.00 50.09 100 PRO A CA 1
ATOM 762 C C . PRO A 1 100 ? 14.042 7.562 -50.970 1.00 50.09 100 PRO A C 1
ATOM 764 O O . PRO A 1 100 ? 14.456 6.403 -51.017 1.00 50.09 100 PRO A O 1
ATOM 767 N N . ILE A 1 101 ? 13.215 8.017 -50.034 1.00 46.97 101 ILE A N 1
ATOM 768 C CA . ILE A 1 101 ? 12.556 7.262 -48.973 1.00 46.97 101 ILE A CA 1
ATOM 769 C C . ILE A 1 101 ? 11.566 6.289 -49.628 1.00 46.97 101 ILE A C 1
ATOM 771 O O . ILE A 1 101 ? 10.422 6.633 -49.913 1.00 46.97 101 ILE A O 1
ATOM 775 N N . ALA A 1 102 ? 12.016 5.067 -49.905 1.00 44.44 102 ALA A N 1
ATOM 776 C CA . ALA A 1 102 ? 11.140 3.954 -50.241 1.00 44.44 102 ALA A CA 1
ATOM 777 C C . ALA A 1 102 ? 10.667 3.283 -48.939 1.00 44.44 102 ALA A C 1
ATOM 779 O O . ALA A 1 102 ? 11.418 2.565 -48.286 1.00 44.44 102 ALA A O 1
ATOM 780 N N . SER A 1 103 ? 9.421 3.587 -48.568 1.00 47.53 103 SER A N 1
ATOM 781 C CA . SER A 1 103 ? 8.486 2.828 -47.722 1.00 47.53 103 SER A CA 1
ATOM 782 C C . SER A 1 103 ? 9.070 1.770 -46.771 1.00 47.53 103 SER A C 1
ATOM 784 O O . SER A 1 103 ? 9.110 0.580 -47.082 1.00 47.53 103 SER A O 1
ATOM 786 N N . LEU A 1 104 ? 9.389 2.194 -45.545 1.00 50.66 104 LEU A N 1
ATOM 787 C CA . LEU A 1 104 ? 9.771 1.317 -44.430 1.00 50.66 104 LEU A CA 1
ATOM 788 C C . LEU A 1 104 ? 8.571 0.612 -43.750 1.00 50.66 104 LEU A C 1
ATOM 790 O O . LEU A 1 104 ? 8.763 -0.181 -42.833 1.00 50.66 104 LEU A O 1
ATOM 794 N N . GLU A 1 105 ? 7.332 0.835 -44.200 1.00 49.59 105 GLU A N 1
ATOM 795 C CA . GLU A 1 105 ? 6.144 0.202 -43.596 1.00 49.59 105 GLU A CA 1
ATOM 796 C C . GLU A 1 105 ? 5.750 -1.153 -44.211 1.00 49.59 105 GLU A C 1
ATOM 798 O O . GLU A 1 105 ? 4.902 -1.855 -43.665 1.00 49.59 105 GLU A O 1
ATOM 803 N N . ALA A 1 106 ? 6.412 -1.608 -45.280 1.00 48.22 106 ALA A N 1
ATOM 804 C CA . ALA A 1 106 ? 6.123 -2.915 -45.885 1.00 48.22 106 ALA A CA 1
ATOM 805 C C . ALA A 1 106 ? 6.965 -4.084 -45.325 1.00 48.22 106 ALA A C 1
ATOM 807 O O . ALA A 1 106 ? 6.838 -5.210 -45.805 1.00 48.22 106 ALA A O 1
ATOM 808 N N . LEU A 1 107 ? 7.810 -3.866 -44.305 1.00 48.62 107 LEU A N 1
ATOM 809 C CA . LEU A 1 107 ? 8.675 -4.917 -43.738 1.00 48.62 107 LEU A CA 1
ATOM 810 C C . LEU A 1 107 ? 8.207 -5.468 -42.379 1.00 48.62 107 LEU A C 1
ATOM 812 O O . LEU A 1 107 ? 8.992 -6.060 -41.643 1.00 48.62 107 LEU A O 1
ATOM 816 N N . ARG A 1 108 ? 6.917 -5.320 -42.053 1.00 51.50 108 ARG A N 1
ATOM 817 C CA . ARG A 1 108 ? 6.268 -6.007 -40.920 1.00 51.50 108 ARG A CA 1
ATOM 818 C C . ARG A 1 108 ? 5.384 -7.172 -41.383 1.00 51.50 108 ARG A C 1
ATOM 820 O O . ARG A 1 108 ? 4.385 -7.490 -40.753 1.00 51.50 108 ARG A O 1
ATOM 827 N N . GLY A 1 109 ? 5.737 -7.790 -42.508 1.00 47.28 109 GLY A N 1
ATOM 828 C CA . GLY A 1 109 ? 5.067 -8.964 -43.061 1.00 47.28 109 GLY A CA 1
ATOM 829 C C . GLY A 1 109 ? 5.874 -10.235 -42.814 1.00 47.28 109 GLY A C 1
ATOM 830 O O . GLY A 1 109 ? 6.848 -10.504 -43.510 1.00 47.28 109 GLY A O 1
ATOM 831 N N . GLU A 1 110 ? 5.461 -10.993 -41.800 1.00 52.09 110 GLU A N 1
ATOM 832 C CA . GLU A 1 110 ? 5.402 -12.461 -41.818 1.00 52.09 110 GLU A CA 1
ATOM 833 C C . GLU A 1 110 ? 6.573 -13.210 -42.478 1.00 52.09 110 GLU A C 1
ATOM 835 O O . GLU A 1 110 ? 6.408 -14.003 -43.401 1.00 52.09 110 GLU A O 1
ATOM 840 N N . ARG A 1 111 ? 7.779 -13.063 -41.929 1.00 52.22 111 ARG A N 1
ATOM 841 C CA . ARG A 1 111 ? 8.778 -14.135 -42.011 1.00 52.22 111 ARG A CA 1
ATOM 842 C C . ARG A 1 111 ? 8.802 -14.878 -40.685 1.00 52.22 111 ARG A C 1
ATOM 844 O O . ARG A 1 111 ? 9.753 -14.773 -39.917 1.00 52.22 111 ARG A O 1
ATOM 851 N N . GLN A 1 112 ? 7.732 -15.636 -40.426 1.00 57.69 112 GLN A N 1
ATOM 852 C CA . GLN A 1 112 ? 7.781 -16.783 -39.516 1.00 57.69 112 GLN A CA 1
ATOM 853 C C . GLN A 1 112 ? 8.713 -17.818 -40.153 1.00 57.69 112 GLN A C 1
ATOM 855 O O . GLN A 1 112 ? 8.291 -18.781 -40.784 1.00 57.69 112 GLN A O 1
ATOM 860 N N . LEU A 1 113 ? 10.015 -17.550 -40.070 1.00 60.09 113 LEU A N 1
ATOM 861 C CA . LEU A 1 113 ? 11.035 -18.531 -40.372 1.00 60.09 113 LEU A CA 1
ATOM 862 C C . LEU A 1 113 ? 10.817 -19.673 -39.389 1.00 60.09 113 LEU A C 1
ATOM 864 O O . LEU A 1 113 ? 10.715 -19.442 -38.184 1.00 60.09 113 LEU A O 1
ATOM 868 N N . ASN A 1 114 ? 10.715 -20.880 -39.938 1.00 63.62 114 ASN A N 1
ATOM 869 C CA . ASN A 1 114 ? 10.636 -22.157 -39.238 1.00 63.62 114 ASN A CA 1
ATOM 870 C C . ASN A 1 114 ? 11.936 -22.411 -38.456 1.00 63.62 114 ASN A C 1
ATOM 872 O O . ASN A 1 114 ? 12.681 -23.345 -38.742 1.00 63.62 114 ASN A O 1
ATOM 876 N N . ALA A 1 115 ? 12.254 -21.525 -37.516 1.00 74.31 115 ALA A N 1
ATOM 877 C CA . ALA A 1 115 ? 13.332 -21.687 -36.574 1.00 74.31 115 ALA A CA 1
ATOM 878 C C . ALA A 1 115 ? 12.915 -22.814 -35.641 1.00 74.31 115 ALA A C 1
ATOM 880 O O . ALA A 1 115 ? 11.901 -22.719 -34.945 1.00 74.31 115 ALA A O 1
ATOM 881 N N . THR A 1 116 ? 13.682 -23.897 -35.677 1.00 74.31 116 THR A N 1
ATOM 882 C CA . THR A 1 116 ? 13.564 -25.008 -34.745 1.00 74.31 116 THR A CA 1
ATOM 883 C C . THR A 1 116 ? 13.504 -24.419 -33.331 1.00 74.31 116 THR A C 1
ATOM 885 O O . THR A 1 116 ? 14.434 -23.700 -32.951 1.00 74.31 116 THR A O 1
ATOM 888 N N . PRO A 1 117 ? 12.407 -24.617 -32.577 1.00 79.00 117 PRO A N 1
ATOM 889 C CA . PRO A 1 117 ? 12.275 -24.029 -31.252 1.00 79.00 117 PRO A CA 1
ATOM 890 C C . PRO A 1 117 ? 13.429 -24.506 -30.369 1.00 79.00 117 PRO A C 1
ATOM 892 O O . PRO A 1 117 ? 13.903 -25.638 -30.506 1.00 79.00 117 PRO A O 1
ATOM 895 N N . SER A 1 118 ? 13.907 -23.625 -29.487 1.00 82.38 118 SER A N 1
ATOM 896 C CA . SER A 1 118 ? 14.965 -23.982 -28.543 1.00 82.38 118 SER A CA 1
ATOM 897 C C . SER A 1 118 ? 14.549 -25.212 -27.719 1.00 82.38 118 SER A C 1
ATOM 899 O O . SER A 1 118 ? 13.350 -25.411 -27.499 1.00 82.38 118 SER A O 1
ATOM 901 N N . PRO A 1 119 ? 15.501 -26.028 -27.226 1.00 89.12 119 PRO A N 1
ATOM 902 C CA . PRO A 1 119 ? 15.187 -27.212 -26.420 1.00 89.12 119 PRO A CA 1
ATOM 903 C C . PRO A 1 119 ? 14.226 -26.909 -25.263 1.00 89.1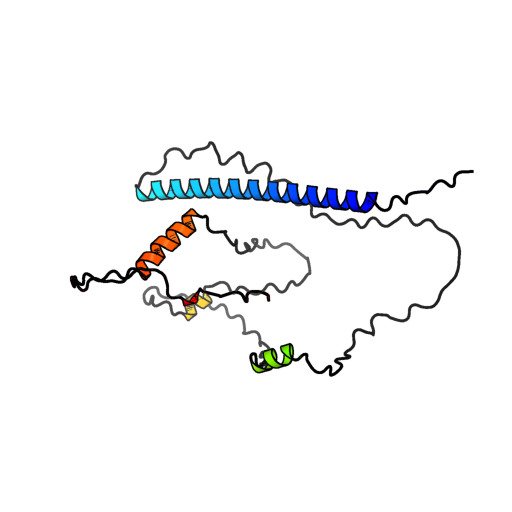2 119 PRO A C 1
ATOM 905 O O . PRO A 1 119 ? 13.252 -27.626 -25.065 1.00 89.12 119 PRO A O 1
ATOM 908 N N . VAL A 1 120 ? 14.430 -25.765 -24.600 1.00 86.75 120 VAL A N 1
ATOM 909 C CA . VAL A 1 120 ? 13.567 -25.272 -23.518 1.00 86.75 120 VAL A CA 1
ATOM 910 C C . VAL A 1 120 ? 12.143 -24.983 -24.003 1.00 86.75 120 VAL A C 1
ATOM 912 O O . VAL A 1 120 ? 11.186 -25.340 -23.324 1.00 86.75 120 VAL A O 1
ATOM 915 N N . ARG A 1 121 ? 11.961 -24.374 -25.187 1.00 83.19 121 ARG A N 1
ATOM 916 C CA . ARG A 1 121 ? 10.611 -24.168 -25.742 1.00 83.19 121 ARG A CA 1
ATOM 917 C C . ARG A 1 121 ? 9.913 -25.489 -26.033 1.00 83.19 121 ARG A C 1
ATOM 919 O O . ARG A 1 121 ? 8.723 -25.581 -25.763 1.00 83.19 121 ARG A O 1
ATOM 926 N N . ARG A 1 122 ? 10.645 -26.495 -26.525 1.00 85.94 122 ARG A N 1
ATOM 927 C CA . ARG A 1 122 ? 10.072 -27.815 -26.814 1.00 85.94 122 ARG A CA 1
ATOM 928 C C . ARG A 1 122 ? 9.538 -28.481 -25.547 1.00 85.94 122 ARG A C 1
ATOM 930 O O . ARG A 1 122 ? 8.401 -28.926 -25.548 1.00 85.94 122 ARG A O 1
ATOM 937 N N . GLU A 1 123 ? 10.314 -28.472 -24.463 1.00 87.38 123 GLU A N 1
ATOM 938 C CA . GLU A 1 123 ? 9.862 -29.003 -23.171 1.00 87.38 123 GLU A CA 1
ATOM 939 C C . GLU A 1 123 ? 8.640 -28.239 -22.648 1.00 87.38 123 GLU A C 1
ATOM 941 O O . GLU A 1 123 ? 7.652 -28.848 -22.245 1.00 87.38 123 GLU A O 1
ATOM 946 N N . LEU A 1 124 ? 8.647 -26.905 -22.726 1.00 84.50 124 LEU A N 1
ATOM 947 C CA . LEU A 1 124 ? 7.498 -26.105 -22.303 1.00 84.50 124 LEU A CA 1
ATOM 948 C C . LEU A 1 124 ? 6.247 -26.371 -23.146 1.00 84.50 124 LEU A C 1
ATOM 950 O O . LEU A 1 124 ? 5.158 -26.409 -22.593 1.00 84.50 124 LEU A O 1
ATOM 954 N N . GLU A 1 125 ? 6.366 -26.561 -24.457 1.00 83.06 125 GLU A N 1
ATOM 955 C CA . GLU A 1 125 ? 5.221 -26.862 -25.326 1.00 83.06 125 GLU A CA 1
ATOM 956 C C . GLU A 1 125 ? 4.700 -28.301 -25.143 1.00 83.06 125 GLU A C 1
ATOM 958 O O . GLU A 1 125 ? 3.496 -28.527 -25.301 1.00 83.06 125 GLU A O 1
ATOM 963 N N . ASP A 1 126 ? 5.556 -29.239 -24.723 1.00 83.94 126 ASP A N 1
ATOM 964 C CA . ASP A 1 126 ? 5.155 -30.596 -24.333 1.00 83.94 126 ASP A CA 1
ATOM 965 C C . ASP A 1 126 ? 4.393 -30.593 -22.989 1.00 83.94 126 ASP A C 1
ATOM 967 O O . ASP A 1 126 ? 3.333 -31.216 -22.878 1.00 83.94 126 ASP A O 1
ATOM 971 N N . PHE A 1 127 ? 4.865 -29.839 -21.985 1.00 83.50 127 PHE A N 1
ATOM 972 C CA . PHE A 1 127 ? 4.191 -29.719 -20.679 1.00 83.50 127 PHE A CA 1
ATOM 973 C C . PHE A 1 127 ? 2.941 -28.835 -20.727 1.00 83.50 127 PHE A C 1
ATOM 975 O O . PHE A 1 127 ? 1.898 -29.166 -20.160 1.00 83.50 127 PHE A O 1
ATOM 982 N N . PHE A 1 128 ? 3.020 -27.719 -21.441 1.00 78.25 128 PHE A N 1
ATOM 983 C CA . PHE A 1 128 ? 1.914 -26.811 -21.684 1.00 78.25 128 PHE A CA 1
ATOM 984 C C . PHE A 1 128 ? 1.485 -26.990 -23.124 1.00 78.25 128 PHE A C 1
ATOM 986 O O . PHE A 1 128 ? 1.756 -26.144 -23.973 1.00 78.25 128 PHE A O 1
ATOM 993 N N . SER A 1 129 ? 0.785 -28.094 -23.395 1.00 71.44 129 SER A N 1
ATOM 994 C CA . SER A 1 129 ? 0.089 -28.276 -24.664 1.00 71.44 129 SER A CA 1
ATOM 995 C C . SER A 1 129 ? -0.815 -27.066 -24.887 1.00 71.44 129 SER A C 1
ATOM 997 O O . SER A 1 129 ? -1.938 -27.017 -24.375 1.00 71.44 129 SER A O 1
ATOM 999 N N . VAL A 1 130 ? -0.330 -26.078 -25.645 1.00 69.69 130 VAL A N 1
ATOM 1000 C CA . VAL A 1 130 ? -1.084 -24.892 -26.044 1.00 69.69 130 VAL A CA 1
ATOM 1001 C C . VAL A 1 130 ? -2.095 -25.372 -27.074 1.00 69.69 130 VAL A C 1
ATOM 1003 O O . VAL A 1 130 ? -1.968 -25.159 -28.280 1.00 69.69 130 VAL A O 1
ATOM 1006 N N . LYS A 1 131 ? -3.113 -26.095 -26.604 1.00 74.25 131 LYS A N 1
ATOM 1007 C CA . LYS A 1 131 ? -4.303 -26.402 -27.375 1.00 74.25 131 LYS A CA 1
ATOM 1008 C C . LYS A 1 131 ? -4.866 -25.039 -27.719 1.00 74.25 131 LYS A C 1
ATOM 1010 O O . LYS A 1 131 ? -5.393 -24.344 -26.853 1.00 74.25 131 LYS A O 1
ATOM 1015 N N . LYS A 1 132 ? -4.681 -24.630 -28.976 1.00 69.88 132 LYS A N 1
ATOM 1016 C CA . LYS A 1 132 ? -5.272 -23.425 -29.557 1.00 69.88 132 LYS A CA 1
ATOM 1017 C C . LYS A 1 132 ? -6.786 -23.625 -29.563 1.00 69.88 132 LYS A C 1
ATOM 1019 O O . LYS A 1 132 ? -7.381 -23.936 -30.592 1.00 69.88 132 LYS A O 1
ATOM 1024 N N . LEU A 1 133 ? -7.403 -23.520 -28.390 1.00 63.72 133 LEU A N 1
ATOM 1025 C CA . LEU A 1 133 ? -8.838 -23.480 -28.216 1.00 63.72 133 LEU A CA 1
ATOM 1026 C C . LEU A 1 133 ? -9.267 -22.197 -28.908 1.00 63.72 133 LEU A C 1
ATOM 1028 O O . LEU A 1 133 ? -9.073 -21.094 -28.398 1.00 63.72 133 LEU A O 1
ATOM 1032 N N . LYS A 1 134 ? -9.755 -22.354 -30.141 1.00 64.38 134 LYS A N 1
ATOM 1033 C CA . LYS A 1 134 ? -10.374 -21.281 -30.907 1.00 64.38 134 LYS A CA 1
ATOM 1034 C C . LYS A 1 134 ? -11.460 -20.697 -30.010 1.00 64.38 134 LYS A C 1
ATOM 1036 O O . LYS A 1 134 ? -12.478 -21.347 -29.795 1.00 64.38 134 LYS A O 1
ATOM 1041 N N . ARG A 1 135 ? -11.209 -19.513 -29.438 1.00 65.44 135 ARG A N 1
ATOM 1042 C CA . ARG A 1 135 ? -12.205 -18.781 -28.651 1.00 65.44 135 ARG A CA 1
ATOM 1043 C C . ARG A 1 135 ? -13.461 -18.674 -29.522 1.00 65.44 135 ARG A C 1
ATOM 1045 O O . ARG A 1 135 ? -13.356 -18.124 -30.622 1.00 65.44 135 ARG A O 1
ATOM 1052 N N . PRO A 1 136 ? -14.612 -19.220 -29.096 1.00 62.88 136 PRO A N 1
ATOM 1053 C CA . PRO A 1 136 ? -15.861 -19.004 -29.804 1.00 62.88 136 PRO A CA 1
ATOM 1054 C C . PRO A 1 136 ? -16.070 -17.495 -29.903 1.00 62.88 136 PRO A C 1
ATOM 1056 O O . PRO A 1 136 ? -16.025 -16.802 -28.883 1.00 62.88 136 PRO A O 1
ATOM 1059 N N . ARG A 1 137 ? -16.219 -16.978 -31.128 1.00 67.62 137 ARG A N 1
ATOM 1060 C CA . ARG A 1 137 ? -16.599 -15.578 -31.339 1.00 67.62 137 ARG A CA 1
ATOM 1061 C C . ARG A 1 137 ? -17.886 -15.353 -30.555 1.00 67.62 137 ARG A C 1
ATOM 1063 O O . ARG A 1 137 ? -18.889 -16.009 -30.830 1.00 67.62 137 ARG A O 1
ATOM 1070 N N . ARG A 1 138 ? -17.810 -14.497 -29.536 1.00 63.66 138 ARG A N 1
ATOM 1071 C CA . ARG A 1 138 ? -18.958 -14.085 -28.735 1.00 63.66 138 ARG A CA 1
ATOM 1072 C C . ARG A 1 138 ? -19.973 -13.471 -29.694 1.00 63.66 138 ARG A C 1
ATOM 1074 O O . ARG A 1 138 ? -19.682 -12.472 -30.337 1.00 63.66 138 ARG A O 1
ATOM 1081 N N . VAL A 1 139 ? -21.116 -14.128 -29.838 1.00 65.06 139 VAL A N 1
ATOM 1082 C CA . VAL A 1 139 ? -22.330 -13.479 -30.322 1.00 65.06 139 VAL A CA 1
ATOM 1083 C C . VAL A 1 139 ? -22.878 -12.758 -29.102 1.00 65.06 139 VAL A C 1
ATOM 1085 O O . VAL A 1 139 ? -23.171 -13.410 -28.096 1.00 65.06 139 VAL A O 1
ATOM 1088 N N . ASP A 1 140 ? -22.913 -11.431 -29.154 1.00 67.75 140 ASP A N 1
ATOM 1089 C CA . ASP A 1 140 ? -23.389 -10.608 -28.049 1.00 67.75 140 ASP A CA 1
ATOM 1090 C C . ASP A 1 140 ? -24.833 -10.998 -27.699 1.00 67.75 140 ASP A C 1
ATOM 1092 O O . ASP A 1 140 ? -25.711 -10.969 -28.568 1.00 67.75 140 ASP A O 1
ATOM 1096 N N . PRO A 1 141 ? -25.106 -11.438 -26.458 1.00 59.00 141 PRO A N 1
ATOM 1097 C CA . PRO A 1 141 ? -26.453 -11.815 -26.074 1.00 59.00 141 PRO A CA 1
ATOM 1098 C C . PRO A 1 141 ? -27.336 -10.560 -25.995 1.00 59.00 141 PRO A C 1
ATOM 1100 O O . PRO A 1 141 ? -26.884 -9.526 -25.498 1.00 59.00 141 PRO A O 1
ATOM 1103 N N . PRO A 1 142 ? -28.601 -10.630 -26.447 1.00 56.97 142 PRO A N 1
ATOM 1104 C CA . PRO A 1 142 ? -29.491 -9.480 -26.448 1.00 56.97 142 PRO A CA 1
ATOM 1105 C C . PRO A 1 142 ? -29.762 -9.005 -25.017 1.00 56.97 142 PRO A C 1
ATOM 1107 O O . PRO A 1 142 ? -30.294 -9.744 -24.185 1.00 56.97 142 PRO A O 1
ATOM 1110 N N . SER A 1 143 ? -29.415 -7.745 -24.763 1.00 53.56 143 SER A N 1
ATOM 1111 C CA . SER A 1 143 ? -29.686 -6.987 -23.544 1.00 53.56 143 SER A CA 1
ATOM 1112 C C . SER A 1 143 ? -31.191 -6.908 -23.276 1.00 53.56 143 SER A C 1
ATOM 1114 O O . SER A 1 143 ? -31.870 -5.981 -23.707 1.00 53.56 143 SER A O 1
ATOM 1116 N N . ARG A 1 144 ? -31.743 -7.896 -22.572 1.00 50.25 144 ARG A N 1
ATOM 1117 C CA . ARG A 1 144 ? -33.089 -7.821 -21.995 1.00 50.25 144 ARG A CA 1
ATOM 1118 C C . ARG A 1 144 ? -32.964 -7.647 -20.489 1.00 50.25 144 ARG A C 1
ATOM 1120 O O . ARG A 1 144 ? -32.878 -8.618 -19.744 1.00 50.25 144 ARG A O 1
ATOM 1127 N N . SER A 1 145 ? -32.950 -6.387 -20.059 1.00 51.88 145 SER A N 1
ATOM 1128 C CA . SER A 1 145 ? -33.131 -5.968 -18.670 1.00 51.88 145 SER A CA 1
ATOM 1129 C C . SER A 1 145 ? -34.581 -6.217 -18.249 1.00 51.88 145 SER A C 1
ATOM 1131 O O . SER A 1 145 ? -35.428 -5.329 -18.244 1.00 51.88 145 SER A O 1
ATOM 1133 N N . VAL A 1 146 ? -34.905 -7.463 -17.919 1.00 52.31 146 VAL A N 1
ATOM 1134 C CA . VAL A 1 146 ? -36.181 -7.772 -17.273 1.00 52.31 146 VAL A CA 1
ATOM 1135 C C . VAL A 1 146 ? -35.955 -7.661 -15.771 1.00 52.31 146 VAL A C 1
ATOM 1137 O O . VAL A 1 146 ? -35.438 -8.583 -15.146 1.00 52.31 146 VAL A O 1
ATOM 1140 N N . MET A 1 147 ? -36.327 -6.511 -15.199 1.00 53.12 147 MET A N 1
ATOM 1141 C CA . MET A 1 147 ? -36.541 -6.364 -13.758 1.00 53.12 147 MET A CA 1
ATOM 1142 C C . MET A 1 147 ? -37.668 -7.318 -13.346 1.00 53.12 147 MET A C 1
ATOM 1144 O O . MET A 1 147 ? -38.842 -6.955 -13.353 1.00 53.12 147 MET A O 1
ATOM 1148 N N . GLN A 1 148 ? -37.331 -8.566 -13.031 1.00 54.47 148 GLN A N 1
ATOM 1149 C CA . GLN A 1 148 ? -38.264 -9.451 -12.350 1.00 54.47 148 GLN A CA 1
ATOM 1150 C C . GLN A 1 148 ? -38.358 -8.995 -10.896 1.00 54.47 148 GLN A C 1
ATOM 1152 O O . GLN A 1 148 ? -37.441 -9.177 -10.099 1.00 54.47 148 GLN A O 1
ATOM 1157 N N . LYS A 1 149 ? -39.481 -8.347 -10.589 1.00 58.31 149 LYS A N 1
ATOM 1158 C CA . LYS A 1 149 ? -39.957 -8.030 -9.244 1.00 58.31 149 LYS A CA 1
ATOM 1159 C C . LYS A 1 149 ? -40.097 -9.367 -8.498 1.00 58.31 149 LYS A C 1
ATOM 1161 O O . LYS A 1 149 ? -40.999 -10.135 -8.815 1.00 58.31 149 LYS A O 1
ATOM 1166 N N . ARG A 1 150 ? -39.138 -9.705 -7.629 1.00 57.31 150 ARG A N 1
ATOM 1167 C CA . ARG A 1 150 ? -39.131 -10.972 -6.880 1.00 57.31 150 ARG A CA 1
ATOM 1168 C C . ARG A 1 150 ? -39.948 -10.830 -5.601 1.00 57.31 150 ARG A C 1
ATOM 1170 O O . ARG A 1 150 ? -39.751 -9.873 -4.854 1.00 57.31 150 ARG A O 1
ATOM 1177 N N . ASP A 1 151 ? -40.834 -11.794 -5.379 1.00 62.16 151 ASP A N 1
ATOM 1178 C CA . ASP A 1 151 ? -41.557 -11.966 -4.123 1.00 62.16 151 ASP A CA 1
ATOM 1179 C C . ASP A 1 151 ? -40.579 -12.372 -2.999 1.00 62.16 151 ASP A C 1
ATOM 1181 O O . ASP A 1 151 ? -39.718 -13.230 -3.220 1.00 62.16 151 ASP A O 1
ATOM 1185 N N . PRO A 1 152 ? -40.680 -11.762 -1.803 1.00 68.88 152 PRO A N 1
ATOM 1186 C CA . PRO A 1 152 ? -39.664 -11.822 -0.744 1.00 68.88 152 PRO A CA 1
ATOM 1187 C C . PRO A 1 152 ? -39.594 -13.140 0.051 1.00 68.88 152 PRO A C 1
ATOM 1189 O O . PRO A 1 152 ? -38.816 -13.229 0.999 1.00 68.88 152 PRO A O 1
ATOM 1192 N N . GLU A 1 153 ? -40.391 -14.158 -0.286 1.00 68.00 153 GLU A N 1
ATOM 1193 C CA . GLU A 1 153 ? -40.556 -15.339 0.580 1.00 68.00 153 GLU A CA 1
ATOM 1194 C C . GLU A 1 153 ? -39.714 -16.564 0.181 1.00 68.00 153 GLU A C 1
ATOM 1196 O O . GLU A 1 153 ? -39.590 -17.495 0.970 1.00 68.00 153 GLU A O 1
ATOM 1201 N N . ASN A 1 154 ? -39.040 -16.553 -0.975 1.00 65.38 154 ASN A N 1
ATOM 1202 C CA . ASN A 1 154 ? -38.164 -17.653 -1.410 1.00 65.38 154 ASN A CA 1
ATOM 1203 C C . ASN A 1 154 ? -36.697 -17.196 -1.505 1.00 65.38 154 ASN A C 1
ATOM 1205 O O . ASN A 1 154 ? -36.122 -17.080 -2.587 1.00 65.38 154 ASN A O 1
ATOM 1209 N N . ASN A 1 155 ? -36.087 -16.931 -0.347 1.00 65.56 155 ASN A N 1
ATOM 1210 C CA . ASN A 1 155 ? -34.735 -16.369 -0.193 1.00 65.56 155 ASN A CA 1
ATOM 1211 C C . ASN A 1 155 ? -33.578 -17.367 -0.396 1.00 65.56 155 ASN A C 1
ATOM 1213 O O . ASN A 1 155 ? -32.497 -17.184 0.163 1.00 65.56 155 ASN A O 1
ATOM 1217 N N . SER A 1 156 ? -33.739 -18.412 -1.209 1.00 75.69 156 SER A N 1
ATOM 1218 C CA . SER A 1 156 ? -32.583 -19.206 -1.639 1.00 75.69 156 SER A CA 1
ATOM 1219 C C . SER A 1 156 ? -31.922 -18.510 -2.830 1.00 75.69 156 SER A C 1
ATOM 1221 O O . SER A 1 156 ? -32.213 -18.823 -3.987 1.00 75.69 156 SER A O 1
ATOM 1223 N N . ALA A 1 157 ? -31.062 -17.527 -2.548 1.00 79.06 157 ALA A N 1
ATOM 1224 C CA . ALA A 1 157 ? -30.221 -16.897 -3.561 1.00 79.06 157 ALA A CA 1
ATOM 1225 C C . ALA A 1 157 ? -29.387 -17.989 -4.241 1.00 79.06 157 ALA A C 1
ATOM 1227 O O . ALA A 1 157 ? -28.520 -18.612 -3.626 1.00 79.06 157 ALA A O 1
ATOM 1228 N N . THR A 1 158 ? -29.688 -18.273 -5.506 1.00 82.69 158 THR A N 1
ATOM 1229 C CA . THR A 1 158 ? -28.950 -19.306 -6.237 1.00 82.69 158 THR A CA 1
ATOM 1230 C C . THR A 1 158 ? -27.578 -18.731 -6.590 1.00 82.69 158 THR A C 1
ATOM 1232 O O . THR A 1 158 ? -27.466 -17.533 -6.839 1.00 82.69 158 THR A O 1
ATOM 1235 N N . ALA A 1 159 ? -26.521 -19.545 -6.666 1.00 82.81 159 ALA A N 1
ATOM 1236 C CA . ALA A 1 159 ? -25.174 -19.065 -7.022 1.00 82.81 159 ALA A CA 1
ATOM 1237 C C . ALA A 1 159 ? -25.154 -18.210 -8.312 1.00 82.81 159 ALA A C 1
ATOM 1239 O O . ALA A 1 159 ? -24.378 -17.266 -8.437 1.00 82.81 159 ALA A O 1
ATOM 1240 N N . VAL A 1 160 ? -26.062 -18.500 -9.250 1.00 83.38 160 VAL A N 1
ATOM 1241 C CA . VAL A 1 160 ? -26.264 -17.726 -10.483 1.00 83.38 160 VAL A CA 1
ATOM 1242 C C . VAL A 1 160 ? -26.720 -16.289 -10.204 1.00 83.38 160 VAL A C 1
ATOM 1244 O O . VAL A 1 160 ? -26.248 -15.371 -10.869 1.0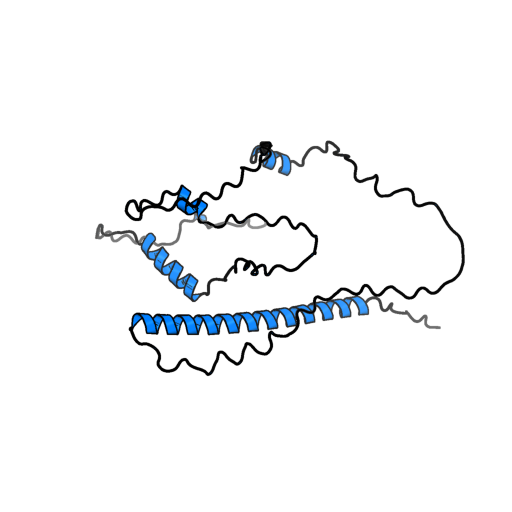0 83.38 160 VAL A O 1
ATOM 1247 N N . ASP A 1 161 ? -27.586 -16.077 -9.212 1.00 81.12 161 ASP A N 1
ATOM 1248 C CA . ASP A 1 161 ? -28.073 -14.749 -8.827 1.00 81.12 161 ASP A CA 1
ATOM 1249 C C . ASP A 1 161 ? -26.950 -13.900 -8.232 1.00 81.12 161 ASP A C 1
ATOM 1251 O O . ASP A 1 161 ? -26.816 -12.724 -8.567 1.00 81.12 161 ASP A O 1
ATOM 1255 N N . ILE A 1 162 ? -26.099 -14.517 -7.407 1.00 81.69 162 ILE A N 1
ATOM 1256 C CA . ILE A 1 162 ? -24.923 -13.862 -6.823 1.00 81.69 162 ILE A CA 1
ATOM 1257 C C . ILE A 1 162 ? -23.979 -13.408 -7.941 1.00 81.69 162 ILE A C 1
ATOM 1259 O O . ILE A 1 162 ? -23.569 -12.251 -7.974 1.00 81.69 162 ILE A O 1
ATOM 1263 N N . LEU A 1 163 ? -23.688 -14.284 -8.908 1.00 79.88 163 LEU A N 1
ATOM 1264 C CA . LEU A 1 163 ? -22.812 -13.952 -10.036 1.00 79.88 163 LEU A CA 1
ATOM 1265 C C . LEU A 1 163 ? -23.417 -12.909 -10.986 1.00 79.88 163 LEU A C 1
ATOM 1267 O O . LEU A 1 163 ? -22.673 -12.142 -11.593 1.00 79.88 163 LEU A O 1
ATOM 1271 N N . ALA A 1 164 ? -24.744 -12.869 -11.127 1.00 79.94 164 ALA A N 1
ATOM 1272 C CA . ALA A 1 164 ? -25.433 -11.851 -11.916 1.00 79.94 164 ALA A CA 1
ATOM 1273 C C . ALA A 1 164 ? -25.447 -10.478 -11.223 1.00 79.94 164 ALA A C 1
ATOM 1275 O O . ALA A 1 164 ? -25.469 -9.457 -11.909 1.00 79.94 164 ALA A O 1
ATOM 1276 N N . ALA A 1 165 ? -25.418 -10.455 -9.886 1.00 77.88 165 ALA A N 1
ATOM 1277 C CA . ALA A 1 165 ? -25.360 -9.232 -9.093 1.00 77.88 165 ALA A CA 1
ATOM 1278 C C . ALA A 1 165 ? -23.962 -8.597 -9.067 1.00 77.88 165 ALA A C 1
ATOM 1280 O O . ALA A 1 165 ? -23.860 -7.387 -8.874 1.00 77.88 165 ALA A O 1
ATOM 1281 N N . ILE A 1 166 ? -22.892 -9.373 -9.281 1.00 77.19 166 ILE A N 1
ATOM 1282 C CA . ILE A 1 166 ? -21.539 -8.823 -9.423 1.00 77.19 166 ILE A CA 1
ATOM 1283 C C . ILE A 1 166 ? -21.517 -7.992 -10.711 1.00 77.19 166 ILE A C 1
ATOM 1285 O O . ILE A 1 166 ? -21.678 -8.567 -11.795 1.00 77.19 166 ILE A O 1
ATOM 1289 N N . PRO A 1 167 ? -21.315 -6.659 -10.637 1.00 76.69 167 PRO A N 1
ATOM 1290 C CA . PRO A 1 167 ? -21.187 -5.830 -11.822 1.00 76.69 167 PRO A CA 1
ATOM 1291 C C . PRO A 1 167 ? -20.124 -6.457 -12.709 1.00 76.69 167 PRO A C 1
ATOM 1293 O O . PRO A 1 167 ? -18.979 -6.625 -12.282 1.00 76.69 167 PRO A O 1
ATOM 1296 N N . ARG A 1 168 ? -20.523 -6.885 -13.913 1.00 64.44 168 ARG A N 1
ATOM 1297 C CA . ARG A 1 168 ? -19.594 -7.473 -14.873 1.00 64.44 168 ARG A CA 1
ATOM 1298 C C . ARG A 1 168 ? -18.454 -6.480 -15.015 1.00 64.44 168 ARG A C 1
ATOM 1300 O O . ARG A 1 168 ? -18.668 -5.393 -15.543 1.00 64.44 168 ARG A O 1
ATOM 1307 N N . LEU A 1 169 ? -17.271 -6.857 -14.529 1.00 56.69 169 LEU A N 1
ATOM 1308 C CA . LEU A 1 169 ? -16.018 -6.165 -14.798 1.00 56.69 169 LEU A CA 1
ATOM 1309 C C . LEU A 1 169 ? -15.762 -6.351 -16.295 1.00 56.69 169 LEU A C 1
ATOM 1311 O O . LEU A 1 169 ? -14.991 -7.211 -16.717 1.00 56.69 169 LEU A O 1
ATOM 1315 N N . ALA A 1 170 ? -16.528 -5.641 -17.121 1.00 45.16 170 ALA A N 1
ATOM 1316 C CA . ALA A 1 170 ? -16.242 -5.499 -18.522 1.00 45.16 170 ALA A CA 1
ATOM 1317 C C . ALA A 1 170 ? -14.856 -4.871 -18.548 1.00 45.16 170 ALA A C 1
ATOM 1319 O O . ALA A 1 170 ? -14.665 -3.759 -18.057 1.00 45.16 170 ALA A O 1
ATOM 1320 N N . CYS A 1 171 ? -13.875 -5.641 -19.020 1.00 46.62 171 CYS A N 1
ATOM 1321 C CA . CYS A 1 171 ? -12.596 -5.096 -19.419 1.00 46.62 171 CYS A CA 1
ATOM 1322 C C . CYS A 1 171 ? -12.913 -3.882 -20.286 1.00 46.62 171 CYS A C 1
ATOM 1324 O O . CYS A 1 171 ? -13.454 -4.047 -21.378 1.00 46.62 171 CYS A O 1
ATOM 1326 N N . SER A 1 172 ? -12.640 -2.682 -19.775 1.00 48.97 172 SER A N 1
ATOM 1327 C CA . SER A 1 172 ? -12.536 -1.500 -20.610 1.00 48.97 172 SER A CA 1
ATOM 1328 C C . SER A 1 172 ? -11.402 -1.778 -21.584 1.00 48.97 172 SER A C 1
ATOM 1330 O O . SER A 1 172 ? -10.231 -1.551 -21.285 1.00 48.97 172 SER A O 1
ATOM 1332 N N . GLU A 1 173 ? -11.746 -2.345 -22.737 1.00 49.28 173 GLU A N 1
ATOM 1333 C CA . GLU A 1 173 ? -10.978 -2.110 -23.942 1.00 49.28 173 GLU A CA 1
ATOM 1334 C C . GLU A 1 173 ? -10.969 -0.594 -24.106 1.00 49.28 173 GLU A C 1
ATOM 1336 O O . GLU A 1 173 ? -12.019 0.038 -24.221 1.00 49.28 173 GLU A O 1
ATOM 1341 N N . LEU A 1 174 ? -9.777 -0.013 -23.967 1.00 48.34 174 LEU A N 1
ATOM 1342 C CA . LEU A 1 174 ? -9.518 1.392 -24.216 1.00 48.34 174 LEU A CA 1
ATOM 1343 C C . LEU A 1 174 ? -9.925 1.706 -25.663 1.00 48.34 174 LEU A C 1
ATOM 1345 O O . LEU A 1 174 ? -9.106 1.602 -26.572 1.00 48.34 174 LEU A O 1
ATOM 1349 N N . SER A 1 175 ? -11.179 2.082 -25.894 1.00 43.50 175 SER A N 1
ATOM 1350 C CA . SER A 1 175 ? -11.541 2.839 -27.083 1.00 43.50 175 SER A CA 1
ATOM 1351 C C . SER A 1 175 ? -11.338 4.307 -26.746 1.00 43.50 175 SER A C 1
ATOM 1353 O O . SER A 1 175 ? -12.122 4.915 -26.016 1.00 43.50 175 SER A O 1
ATOM 1355 N N . ALA A 1 176 ? -10.232 4.845 -27.243 1.00 45.06 176 ALA A N 1
ATOM 1356 C CA . ALA A 1 176 ? -10.057 6.271 -27.396 1.00 45.06 176 ALA A CA 1
ATOM 1357 C C . ALA A 1 176 ? -11.154 6.788 -28.334 1.00 45.06 176 ALA A C 1
ATOM 1359 O O . ALA A 1 176 ? -11.177 6.408 -29.498 1.00 45.06 176 ALA A O 1
ATOM 1360 N N . ASP A 1 177 ? -12.067 7.598 -27.812 1.00 45.56 177 ASP A N 1
ATOM 1361 C CA . ASP A 1 177 ? -12.537 8.791 -28.513 1.00 45.56 177 ASP A CA 1
ATOM 1362 C C . ASP A 1 177 ? -13.262 9.715 -27.517 1.00 45.56 177 ASP A C 1
ATOM 1364 O O . ASP A 1 177 ? -14.208 9.284 -26.851 1.00 45.56 177 ASP A O 1
ATOM 1368 N N . PRO A 1 178 ? -12.799 10.966 -27.342 1.00 47.91 178 PRO A N 1
ATOM 1369 C CA . PRO A 1 178 ? -13.412 11.928 -26.443 1.00 47.91 178 PRO A CA 1
ATOM 1370 C C . PRO A 1 178 ? -14.465 12.751 -27.193 1.00 47.91 178 PRO A C 1
ATOM 1372 O O . PRO A 1 178 ? -14.127 13.636 -27.976 1.00 47.91 178 PRO A O 1
ATOM 1375 N N . SER A 1 179 ? -15.746 12.525 -26.915 1.00 46.78 179 SER A N 1
ATOM 1376 C CA . SER A 1 179 ? -16.755 13.561 -27.146 1.00 46.78 179 SER A CA 1
ATOM 1377 C C . SER A 1 179 ? -17.938 13.416 -26.194 1.00 46.78 179 SER A C 1
ATOM 1379 O O . SER A 1 179 ? -18.589 12.374 -26.168 1.00 46.78 179 SER A O 1
ATOM 1381 N N . ASP A 1 180 ? -18.192 14.514 -25.488 1.00 48.84 180 ASP A N 1
ATOM 1382 C CA . ASP A 1 180 ? -19.375 14.894 -24.714 1.00 48.84 180 ASP A CA 1
ATOM 1383 C C . ASP A 1 180 ? -19.715 14.161 -23.406 1.00 48.84 180 ASP A C 1
ATOM 1385 O O . ASP A 1 180 ? -20.259 13.060 -23.364 1.00 48.84 180 ASP A O 1
ATOM 1389 N N . ASP A 1 181 ? -19.433 14.898 -22.322 1.00 47.00 181 ASP A N 1
ATOM 1390 C CA . ASP A 1 181 ? -20.268 15.113 -21.136 1.00 47.00 181 ASP A CA 1
ATOM 1391 C C . ASP A 1 181 ? -21.234 13.983 -20.768 1.00 47.00 181 ASP A C 1
ATOM 1393 O O . ASP A 1 181 ? -22.439 14.012 -21.030 1.00 47.00 181 ASP A O 1
ATOM 1397 N N . GLN A 1 182 ? -20.716 13.023 -20.008 1.00 49.19 182 GLN A N 1
ATOM 1398 C CA . GLN A 1 182 ? -21.531 12.337 -19.019 1.00 49.19 182 GLN A CA 1
ATOM 1399 C C . GLN A 1 182 ? -20.680 11.963 -17.809 1.00 49.19 182 GLN A C 1
ATOM 1401 O O . GLN A 1 182 ? -19.595 11.399 -17.929 1.00 49.19 182 GLN A O 1
ATOM 1406 N N . LEU A 1 183 ? -21.194 12.331 -16.634 1.00 50.44 183 LEU A N 1
ATOM 1407 C CA . LEU A 1 183 ? -20.639 12.122 -15.298 1.00 50.44 183 LEU A CA 1
ATOM 1408 C C . LEU A 1 183 ? -20.439 10.624 -15.012 1.00 50.44 183 LEU A C 1
ATOM 1410 O O . LEU A 1 183 ? -21.248 9.985 -14.340 1.00 50.44 183 LEU A O 1
ATOM 1414 N N . VAL A 1 184 ? -19.362 10.042 -15.534 1.00 51.78 184 VAL A N 1
ATOM 1415 C CA . VAL A 1 184 ? -18.966 8.667 -15.230 1.00 51.78 184 VAL A CA 1
ATOM 1416 C C . VAL A 1 184 ? -18.180 8.686 -13.924 1.00 51.78 184 VAL A C 1
ATOM 1418 O O . VAL A 1 184 ? -17.039 9.139 -13.857 1.00 51.78 184 VAL A O 1
ATOM 1421 N N . VAL A 1 185 ? -18.834 8.203 -12.866 1.00 56.28 185 VAL A N 1
ATOM 1422 C CA . VAL A 1 185 ? -18.252 7.989 -11.537 1.00 56.28 185 VAL A CA 1
ATOM 1423 C C . VAL A 1 185 ? -16.957 7.173 -11.684 1.00 56.28 185 VAL A C 1
ATOM 1425 O O . VAL A 1 185 ? -17.010 6.066 -12.227 1.00 56.28 185 VAL A O 1
ATOM 1428 N N . PRO A 1 186 ? -15.794 7.680 -11.224 1.00 53.84 186 PRO A N 1
ATOM 1429 C CA . PRO A 1 186 ? -14.515 7.023 -11.452 1.00 53.84 186 PRO A CA 1
ATOM 1430 C C . PRO A 1 186 ? -14.477 5.642 -10.798 1.00 53.84 186 PRO A C 1
ATOM 1432 O O . PRO A 1 186 ? -14.580 5.499 -9.576 1.00 53.84 186 PRO A O 1
ATOM 1435 N N . LEU A 1 187 ? -14.307 4.621 -11.634 1.00 56.50 187 LEU A N 1
ATOM 1436 C CA . LEU A 1 187 ? -14.134 3.231 -11.238 1.00 56.50 187 LEU A CA 1
ATOM 1437 C C . LEU A 1 187 ? -12.853 3.112 -10.390 1.00 56.50 187 LEU A C 1
ATOM 1439 O O . LEU A 1 187 ? -11.737 3.193 -10.907 1.00 56.50 187 LEU A O 1
ATOM 1443 N N . ARG A 1 188 ? -13.012 2.978 -9.067 1.00 53.56 188 ARG A N 1
ATOM 1444 C CA . ARG A 1 188 ? -11.894 2.854 -8.120 1.00 53.56 188 ARG A CA 1
ATOM 1445 C C . ARG A 1 188 ? -11.068 1.612 -8.461 1.00 53.56 188 ARG A C 1
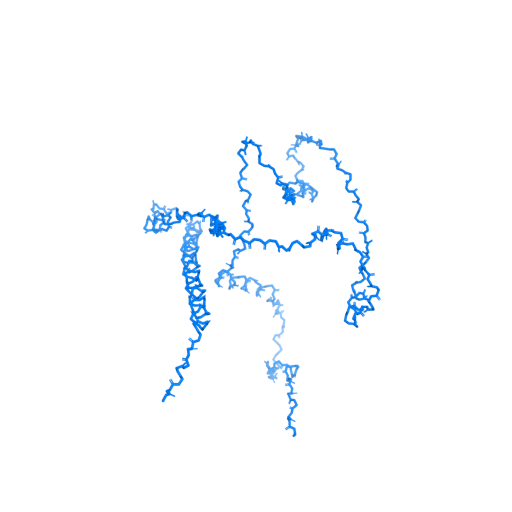ATOM 1447 O O . ARG A 1 188 ? -11.568 0.491 -8.405 1.00 53.56 188 ARG A O 1
ATOM 1454 N N . LYS A 1 189 ? -9.795 1.828 -8.806 1.00 59.59 189 LYS A N 1
ATOM 1455 C CA . LYS A 1 189 ? -8.795 0.767 -8.991 1.00 59.59 189 LYS A CA 1
ATOM 1456 C C . LYS A 1 189 ? -8.732 -0.102 -7.723 1.00 59.59 189 LYS A C 1
ATOM 1458 O O . LYS A 1 189 ? -8.844 0.450 -6.626 1.00 59.59 189 LYS A O 1
ATOM 1463 N N . PRO A 1 190 ? -8.545 -1.429 -7.838 1.00 55.22 190 PRO A N 1
ATOM 1464 C CA . PRO A 1 190 ? -8.360 -2.282 -6.673 1.00 55.22 190 PRO A CA 1
ATOM 1465 C C . PRO A 1 190 ? -7.087 -1.845 -5.947 1.00 55.22 190 PRO A C 1
ATOM 1467 O O . PRO A 1 190 ? -5.978 -1.958 -6.467 1.00 55.22 190 PRO A O 1
ATOM 1470 N N . ILE A 1 191 ? -7.267 -1.283 -4.755 1.00 59.47 191 ILE A N 1
ATOM 1471 C CA . ILE A 1 191 ? -6.173 -0.910 -3.868 1.00 59.47 191 ILE A CA 1
ATOM 1472 C C . ILE A 1 191 ? -5.640 -2.224 -3.303 1.00 59.47 191 ILE A C 1
ATOM 1474 O O . ILE A 1 191 ? -6.264 -2.819 -2.422 1.00 59.47 191 ILE A O 1
ATOM 1478 N N . ASN A 1 192 ? -4.503 -2.686 -3.820 1.00 58.19 192 ASN A N 1
ATOM 1479 C CA . ASN A 1 192 ? -3.708 -3.730 -3.183 1.00 58.19 192 ASN A CA 1
ATOM 1480 C C . ASN A 1 192 ? -3.171 -3.158 -1.866 1.00 58.19 192 ASN A C 1
ATOM 1482 O O . ASN A 1 192 ? -2.049 -2.665 -1.805 1.00 58.19 192 ASN A O 1
ATOM 1486 N N . ARG A 1 193 ? -4.002 -3.142 -0.819 1.00 63.47 193 ARG A N 1
ATOM 1487 C CA . ARG A 1 193 ? -3.577 -2.722 0.515 1.00 63.47 193 ARG A CA 1
ATOM 1488 C C . ARG A 1 193 ? -2.526 -3.720 0.987 1.00 63.47 193 ARG A C 1
ATOM 1490 O O . ARG A 1 193 ? -2.858 -4.878 1.247 1.00 63.47 193 ARG A O 1
ATOM 1497 N N . MET A 1 194 ? -1.268 -3.288 1.082 1.00 62.22 194 MET A N 1
ATOM 1498 C CA . MET A 1 194 ? -0.266 -4.040 1.833 1.00 62.22 194 MET A CA 1
ATOM 1499 C C . MET A 1 194 ? -0.822 -4.258 3.238 1.00 62.22 194 MET A C 1
ATOM 1501 O O . MET A 1 194 ? -1.184 -3.309 3.932 1.00 62.22 194 MET A O 1
ATOM 1505 N N . ARG A 1 195 ? -0.948 -5.524 3.641 1.00 77.69 195 ARG A N 1
ATOM 1506 C CA . ARG A 1 195 ? -1.365 -5.865 5.000 1.00 77.69 195 ARG A CA 1
ATOM 1507 C C . ARG A 1 195 ? -0.278 -5.391 5.964 1.00 77.69 195 ARG A C 1
ATOM 1509 O O . ARG A 1 195 ? 0.894 -5.769 5.820 1.00 77.69 195 ARG A O 1
ATOM 1516 N N . THR A 1 196 ? -0.669 -4.580 6.944 1.00 82.69 196 THR A N 1
ATOM 1517 C CA . THR A 1 196 ? 0.219 -4.152 8.032 1.00 82.69 196 THR A CA 1
ATOM 1518 C C . THR A 1 196 ? 0.773 -5.381 8.760 1.00 82.69 196 THR A C 1
ATOM 1520 O O . THR A 1 196 ? 0.174 -6.460 8.733 1.00 82.69 196 THR A O 1
ATOM 1523 N N . ALA A 1 197 ? 1.941 -5.252 9.395 1.00 80.69 197 ALA A N 1
ATOM 1524 C CA . ALA A 1 197 ? 2.556 -6.362 10.132 1.00 80.69 197 ALA A CA 1
ATOM 1525 C C . ALA A 1 197 ? 1.613 -6.931 11.209 1.00 80.69 197 ALA A C 1
ATOM 1527 O O . ALA A 1 197 ? 1.545 -8.143 11.390 1.00 80.69 197 ALA A O 1
ATOM 1528 N N . ARG A 1 198 ? 0.820 -6.062 11.849 1.00 83.12 198 ARG A N 1
ATOM 1529 C CA . ARG A 1 198 ? -0.201 -6.447 12.828 1.00 83.12 198 ARG A CA 1
ATOM 1530 C C . ARG A 1 198 ? -1.336 -7.264 12.215 1.00 83.12 198 ARG A C 1
ATOM 1532 O O . ARG A 1 198 ? -1.720 -8.271 12.799 1.00 83.12 198 ARG A O 1
ATOM 1539 N N . GLN A 1 199 ? -1.839 -6.874 11.039 1.00 84.62 199 GLN A N 1
ATOM 1540 C CA . GLN A 1 199 ? -2.864 -7.661 10.348 1.00 84.62 199 GLN A CA 1
ATOM 1541 C C . GLN A 1 199 ? -2.321 -9.038 9.970 1.00 84.62 199 GLN A C 1
ATOM 1543 O O . GLN A 1 199 ? -2.972 -10.037 10.232 1.00 84.62 199 GLN A O 1
ATOM 1548 N N . ARG A 1 200 ? -1.091 -9.103 9.444 1.00 89.25 200 ARG A N 1
ATOM 1549 C CA . ARG A 1 200 ? -0.435 -10.388 9.165 1.00 89.25 200 ARG A CA 1
ATOM 1550 C C . ARG A 1 200 ? -0.303 -11.247 10.423 1.00 89.25 200 ARG A C 1
ATOM 1552 O O . ARG A 1 200 ? -0.544 -12.441 10.352 1.00 89.25 200 ARG A O 1
ATOM 1559 N N . ALA A 1 201 ? 0.047 -10.655 11.566 1.00 89.56 201 ALA A N 1
ATOM 1560 C CA . ALA A 1 201 ? 0.123 -11.375 12.835 1.00 89.56 201 ALA A CA 1
ATOM 1561 C C . ALA A 1 201 ? -1.241 -11.920 13.294 1.00 89.56 201 ALA A C 1
ATOM 1563 O O . ALA A 1 201 ? -1.288 -13.057 13.751 1.00 89.56 201 ALA A O 1
ATOM 1564 N N . ARG A 1 202 ? -2.336 -11.156 13.139 1.00 89.50 202 ARG A N 1
ATOM 1565 C CA . ARG A 1 202 ? -3.702 -11.660 13.380 1.00 89.50 202 ARG A CA 1
ATOM 1566 C C . ARG A 1 202 ? -4.040 -12.822 12.452 1.00 89.50 202 ARG A C 1
ATOM 1568 O O . ARG A 1 202 ? -4.446 -13.862 12.952 1.00 89.50 202 ARG A O 1
ATOM 1575 N N . ASP A 1 203 ? -3.792 -12.668 11.152 1.00 90.12 203 ASP A N 1
ATOM 1576 C CA . ASP A 1 203 ? -4.051 -13.716 10.159 1.00 90.12 203 ASP A CA 1
ATOM 1577 C C . ASP A 1 203 ? -3.291 -15.013 10.524 1.00 90.12 203 ASP A C 1
ATOM 1579 O O . ASP A 1 203 ? -3.862 -16.097 10.493 1.00 90.12 203 ASP A O 1
ATOM 1583 N N . TYR A 1 204 ? -2.027 -14.915 10.965 1.00 89.38 204 TYR A N 1
ATOM 1584 C CA . TYR A 1 204 ? -1.258 -16.080 11.429 1.00 89.38 204 TYR A CA 1
ATOM 1585 C C . TYR A 1 204 ? -1.814 -16.716 12.707 1.00 89.38 204 TYR A C 1
ATOM 1587 O O . TYR A 1 204 ? -1.696 -17.926 12.884 1.00 89.38 204 TYR A O 1
ATOM 1595 N N . LEU A 1 205 ? -2.375 -15.918 13.616 1.00 88.12 205 LEU A N 1
ATOM 1596 C CA . LEU A 1 205 ? -2.943 -16.413 14.870 1.00 88.12 205 LEU A CA 1
ATOM 1597 C C . LEU A 1 205 ? -4.272 -17.138 14.623 1.00 88.12 205 LEU A C 1
ATOM 1599 O O . LEU A 1 205 ? -4.536 -18.159 15.250 1.00 88.12 205 LEU A O 1
ATOM 1603 N N . GLU A 1 206 ? -5.070 -16.642 13.676 1.00 87.38 206 GLU A N 1
ATOM 1604 C CA . GLU A 1 206 ? -6.276 -17.312 13.186 1.00 87.38 206 GLU A CA 1
ATOM 1605 C C . GLU A 1 206 ? -5.918 -18.618 12.463 1.00 87.38 206 GLU A C 1
ATOM 1607 O O . GLU A 1 206 ? -6.466 -19.669 12.797 1.00 87.38 206 GLU A O 1
ATOM 1612 N N . ASP A 1 207 ? -4.925 -18.599 11.568 1.00 86.00 207 ASP A N 1
ATOM 1613 C CA . ASP A 1 207 ? -4.448 -19.804 10.880 1.00 86.00 207 ASP A CA 1
ATOM 1614 C C . ASP A 1 207 ? -3.880 -20.845 11.861 1.00 86.00 207 ASP A C 1
ATOM 1616 O O . ASP A 1 207 ? -4.068 -22.044 11.661 1.00 86.00 207 ASP A O 1
ATOM 1620 N N . ALA A 1 208 ? -3.239 -20.422 12.956 1.00 81.69 208 ALA A N 1
ATOM 1621 C CA . ALA A 1 208 ? -2.725 -21.336 13.977 1.00 81.69 208 ALA A CA 1
ATOM 1622 C C . ALA A 1 208 ? -3.837 -22.158 14.648 1.00 81.69 208 ALA A C 1
ATOM 1624 O O . ALA A 1 208 ? -3.591 -23.300 15.023 1.00 81.69 208 ALA A O 1
ATOM 1625 N N . THR A 1 209 ? -5.062 -21.630 14.753 1.00 78.31 209 THR A N 1
ATOM 1626 C CA . THR A 1 209 ? -6.209 -22.408 15.259 1.00 78.31 209 THR A CA 1
ATOM 1627 C C . THR A 1 209 ? -6.676 -23.473 14.272 1.00 78.31 209 THR A C 1
ATOM 1629 O O . THR A 1 209 ? -7.220 -24.489 14.686 1.00 78.31 209 THR A O 1
ATOM 1632 N N . LEU A 1 210 ? -6.412 -23.281 12.977 1.00 80.38 210 LEU A N 1
ATOM 1633 C CA . LEU A 1 210 ? -6.777 -24.227 11.924 1.00 80.38 210 LEU A CA 1
ATOM 1634 C C . LEU A 1 210 ? -5.854 -25.455 11.891 1.00 80.38 210 LEU A C 1
ATOM 1636 O O . LEU A 1 210 ? -6.271 -26.523 11.453 1.00 80.38 210 LEU A O 1
ATOM 1640 N N . TYR A 1 211 ? -4.608 -25.288 12.346 1.00 75.88 211 TYR A N 1
ATOM 1641 C CA . TYR A 1 211 ? -3.609 -26.357 12.491 1.00 75.88 211 TYR A CA 1
ATOM 1642 C C . TYR A 1 211 ? -3.371 -26.767 13.947 1.00 75.88 211 TYR A C 1
ATOM 1644 O O . TYR A 1 211 ? -2.527 -27.623 14.210 1.00 75.88 211 TYR A O 1
ATOM 1652 N N . GLY A 1 212 ? -4.076 -26.146 14.893 1.00 66.44 212 GLY A N 1
ATOM 1653 C CA . GLY A 1 212 ? -4.121 -26.563 16.284 1.00 66.44 212 GLY A CA 1
ATOM 1654 C C . GLY A 1 212 ? -4.945 -27.831 16.370 1.00 66.44 212 GLY A C 1
ATOM 1655 O O . GLY A 1 212 ? -6.103 -27.784 16.768 1.00 66.44 212 GLY A O 1
ATOM 1656 N N . GLU A 1 213 ? -4.341 -28.929 15.919 1.00 58.88 213 GLU A N 1
ATOM 1657 C CA . GLU A 1 213 ? -4.857 -30.275 16.056 1.00 58.88 213 GLU A CA 1
ATOM 1658 C C . GLU A 1 213 ? -5.348 -30.449 17.491 1.00 58.88 213 GLU A C 1
ATOM 1660 O O . GLU A 1 213 ? -4.626 -30.217 18.465 1.00 58.88 213 GLU A O 1
ATOM 1665 N N . ASP A 1 214 ? -6.608 -30.841 17.566 1.00 61.66 214 ASP A N 1
ATOM 1666 C CA . ASP A 1 214 ? -7.348 -31.589 18.567 1.00 61.66 214 ASP A CA 1
ATOM 1667 C C . ASP A 1 214 ? -6.572 -32.831 19.051 1.00 61.66 214 ASP A C 1
ATOM 1669 O O . ASP A 1 214 ? -7.077 -33.947 19.138 1.00 61.66 214 ASP A O 1
ATOM 1673 N N . ASN A 1 215 ? -5.318 -32.608 19.445 1.00 58.38 215 ASN A N 1
ATOM 1674 C CA . ASN A 1 215 ? -4.395 -33.534 20.070 1.00 58.38 215 ASN A CA 1
ATOM 1675 C C . ASN A 1 215 ? -4.782 -33.714 21.548 1.00 58.38 215 ASN A C 1
ATOM 1677 O O . ASN A 1 215 ? -3.952 -33.731 22.453 1.00 58.38 215 ASN A O 1
ATOM 1681 N N . GLU A 1 216 ? -6.082 -33.844 21.802 1.00 60.84 216 GLU A N 1
ATOM 1682 C CA . GLU A 1 216 ? -6.593 -34.540 22.962 1.00 60.84 216 GLU A CA 1
ATOM 1683 C C . GLU A 1 216 ? -6.433 -36.033 22.684 1.00 60.84 216 GLU A C 1
ATOM 1685 O O . GLU A 1 216 ? -7.425 -36.705 22.447 1.00 60.84 216 GLU A O 1
ATOM 1690 N N . HIS A 1 217 ? -5.221 -36.590 22.658 1.00 52.28 217 HIS A N 1
ATOM 1691 C CA . HIS A 1 217 ? -5.073 -38.018 22.932 1.00 52.28 217 HIS A CA 1
ATOM 1692 C C . HIS A 1 217 ? -3.649 -38.393 23.334 1.00 52.28 217 HIS A C 1
ATOM 1694 O O . HIS A 1 217 ? -2.705 -38.321 22.554 1.00 52.28 217 HIS A O 1
ATOM 1700 N N . ASN A 1 218 ? -3.603 -38.941 24.546 1.00 55.62 218 ASN A N 1
ATOM 1701 C CA . ASN A 1 218 ? -2.583 -39.812 25.104 1.00 55.62 218 ASN A CA 1
ATOM 1702 C C . ASN A 1 218 ? -1.363 -39.109 25.703 1.00 55.62 218 ASN A C 1
ATOM 1704 O O . ASN A 1 218 ? -0.288 -39.029 25.116 1.00 55.62 218 ASN A O 1
ATOM 1708 N N . GLU A 1 219 ? -1.535 -38.747 26.979 1.00 61.09 219 GLU A N 1
ATOM 1709 C CA . GLU A 1 219 ? -0.549 -39.020 28.029 1.00 61.09 219 GLU A CA 1
ATOM 1710 C C . GLU A 1 219 ? -0.092 -40.491 27.934 1.00 61.09 219 GLU A C 1
ATOM 1712 O O . GLU A 1 219 ? -0.563 -41.372 28.650 1.00 61.09 219 GLU A O 1
ATOM 1717 N N . SER A 1 220 ? 0.783 -40.806 26.986 1.00 65.12 220 SER A N 1
ATOM 1718 C CA . SER A 1 220 ? 1.686 -41.935 27.141 1.00 65.12 220 SER A CA 1
ATOM 1719 C C . SER A 1 220 ? 2.996 -41.351 27.629 1.00 65.12 220 SER A C 1
ATOM 1721 O O . SER A 1 220 ? 3.701 -40.692 26.864 1.00 65.12 220 SER A O 1
ATOM 1723 N N . ASP A 1 221 ? 3.260 -41.574 28.915 1.00 64.69 221 ASP A N 1
ATOM 1724 C CA . ASP A 1 221 ? 4.556 -41.442 29.571 1.00 64.69 221 ASP A CA 1
ATOM 1725 C C . ASP A 1 221 ? 5.597 -42.289 28.819 1.00 64.69 221 ASP A C 1
ATOM 1727 O O . ASP A 1 221 ? 5.951 -43.385 29.247 1.00 64.69 221 ASP A O 1
ATOM 1731 N N . ASP A 1 222 ? 6.055 -41.820 27.660 1.00 63.84 222 ASP A N 1
ATOM 1732 C CA . ASP A 1 222 ? 7.208 -42.387 26.976 1.00 63.84 222 ASP A CA 1
ATOM 1733 C C . ASP A 1 222 ? 8.331 -41.355 27.020 1.00 63.84 222 ASP A C 1
ATOM 1735 O O . ASP A 1 222 ? 8.449 -40.410 26.236 1.00 63.84 222 ASP A O 1
ATOM 1739 N N . GLU A 1 223 ? 9.126 -41.546 28.063 1.00 57.94 223 GLU A N 1
ATOM 1740 C CA . GLU A 1 223 ? 10.383 -40.910 28.407 1.00 57.94 223 GLU A CA 1
ATOM 1741 C C . GLU A 1 223 ? 11.403 -41.168 27.278 1.00 57.94 223 GLU A C 1
ATOM 1743 O O . GLU A 1 223 ? 12.287 -42.016 27.358 1.00 57.94 223 GLU A O 1
ATOM 1748 N N . GLY A 1 224 ? 11.245 -40.471 26.155 1.00 56.88 224 GLY A N 1
ATOM 1749 C CA . GLY A 1 224 ? 12.000 -40.740 24.936 1.00 56.88 224 GLY A CA 1
ATOM 1750 C C . GLY A 1 224 ? 12.155 -39.484 24.104 1.00 56.88 224 GLY A C 1
ATOM 1751 O O . GLY A 1 224 ? 11.440 -39.291 23.130 1.00 56.88 224 GLY A O 1
ATOM 1752 N N . GLY A 1 225 ? 13.084 -38.615 24.508 1.00 54.53 225 GLY A N 1
ATOM 1753 C CA . GLY A 1 225 ? 13.324 -37.307 23.904 1.00 54.53 225 GLY A CA 1
ATOM 1754 C C . GLY A 1 225 ? 13.392 -37.324 22.375 1.00 54.53 225 GLY A C 1
ATOM 1755 O O . GLY A 1 225 ? 14.431 -37.611 21.781 1.00 54.53 225 GLY A O 1
ATOM 1756 N N . THR A 1 226 ? 12.299 -36.923 21.734 1.00 56.97 226 THR A N 1
ATOM 1757 C CA . THR A 1 226 ? 12.286 -36.581 20.318 1.00 56.97 226 THR A CA 1
ATOM 1758 C C . THR A 1 226 ? 12.803 -35.159 20.182 1.00 56.97 226 THR A C 1
ATOM 1760 O O . THR A 1 226 ? 12.069 -34.181 20.316 1.00 56.97 226 THR A O 1
ATOM 1763 N N . GLN A 1 227 ? 14.111 -35.040 19.966 1.00 57.38 227 GLN A N 1
ATOM 1764 C CA . GLN A 1 227 ? 14.718 -33.802 19.500 1.00 57.38 227 GLN A CA 1
ATOM 1765 C C . GLN A 1 227 ? 13.998 -33.379 18.213 1.00 57.38 227 GLN A C 1
ATOM 1767 O O . GLN A 1 227 ? 14.132 -34.028 17.178 1.00 57.38 227 GLN A O 1
ATOM 1772 N N . CYS A 1 228 ? 13.234 -32.287 18.287 1.00 59.94 228 CYS A N 1
ATOM 1773 C CA . CYS A 1 228 ? 12.666 -31.564 17.147 1.00 59.94 228 CYS A CA 1
ATOM 1774 C C . CYS A 1 228 ? 13.760 -30.861 16.324 1.00 59.94 228 CYS A C 1
ATOM 1776 O O . CYS A 1 228 ? 13.646 -29.684 15.986 1.00 59.94 228 CYS A O 1
ATOM 1778 N N . THR A 1 229 ? 14.851 -31.555 16.010 1.00 59.84 229 THR A N 1
ATOM 1779 C CA . THR A 1 229 ? 15.736 -31.158 14.924 1.00 59.84 229 THR A CA 1
ATOM 1780 C C . THR A 1 229 ? 15.124 -31.722 13.645 1.00 59.84 229 THR A C 1
ATOM 1782 O O . THR A 1 229 ? 15.084 -32.944 13.482 1.00 59.84 229 THR A O 1
ATOM 1785 N N . PRO A 1 230 ? 14.573 -30.870 12.759 1.00 61.53 230 PRO A N 1
ATOM 1786 C CA . PRO A 1 230 ? 13.963 -31.334 11.524 1.00 61.53 230 PRO A CA 1
ATOM 1787 C C . PRO A 1 230 ? 14.954 -32.212 10.761 1.00 61.53 230 PRO A C 1
ATOM 1789 O O . PRO A 1 230 ? 16.138 -31.887 10.661 1.00 61.53 230 PRO A O 1
ATOM 1792 N N . SER A 1 231 ? 14.439 -33.348 10.279 1.00 60.16 231 SER A N 1
ATOM 1793 C CA . SER A 1 231 ? 15.155 -34.364 9.509 1.00 60.16 231 SER A CA 1
ATOM 1794 C C . SER A 1 231 ? 16.149 -33.729 8.537 1.00 60.16 231 SER A C 1
ATOM 1796 O O . SER A 1 231 ? 15.819 -32.742 7.878 1.00 60.16 231 SER A O 1
ATOM 1798 N N . SER A 1 232 ? 17.329 -34.349 8.440 1.00 62.28 232 SER A N 1
ATOM 1799 C CA . SER A 1 232 ? 18.497 -34.104 7.568 1.00 62.28 232 SER A CA 1
ATOM 1800 C C . SER A 1 232 ? 18.216 -33.712 6.100 1.00 62.28 232 SER A C 1
ATOM 1802 O O . SER A 1 232 ? 19.146 -33.482 5.335 1.00 62.28 232 SER A O 1
ATOM 1804 N N . TYR A 1 233 ? 16.961 -33.597 5.683 1.00 68.25 233 TYR A N 1
ATOM 1805 C CA . TYR A 1 233 ? 16.511 -33.136 4.378 1.00 68.25 233 TYR A CA 1
ATOM 1806 C C . TYR A 1 233 ? 17.043 -31.749 3.967 1.00 68.25 233 TYR A C 1
ATOM 1808 O O . TYR A 1 233 ? 17.183 -31.490 2.775 1.00 68.25 233 TYR A O 1
ATOM 1816 N N . TRP A 1 234 ? 17.382 -30.870 4.918 1.00 66.81 234 TRP A N 1
ATOM 1817 C CA . TRP A 1 234 ? 17.974 -29.555 4.615 1.00 66.81 234 TRP A CA 1
ATOM 1818 C C . TRP A 1 234 ? 19.505 -29.526 4.623 1.00 66.81 234 TRP A C 1
ATOM 1820 O O . TRP A 1 234 ? 20.086 -28.471 4.367 1.00 66.81 234 TRP A O 1
ATOM 1830 N N . ASP A 1 235 ? 20.168 -30.658 4.870 1.00 68.56 235 ASP A N 1
ATOM 1831 C CA . ASP A 1 235 ? 21.629 -30.745 4.816 1.00 68.56 235 ASP A CA 1
ATOM 1832 C C . ASP A 1 235 ? 22.090 -30.824 3.350 1.00 68.56 235 ASP A C 1
ATOM 1834 O O . ASP A 1 235 ? 22.459 -31.865 2.806 1.00 68.56 235 ASP A O 1
ATOM 1838 N N . ILE A 1 236 ? 22.018 -29.684 2.661 1.00 74.88 236 ILE A N 1
ATOM 1839 C CA . ILE A 1 236 ? 22.591 -29.502 1.330 1.00 74.88 236 ILE A CA 1
ATOM 1840 C C . ILE A 1 236 ? 24.107 -29.403 1.515 1.00 74.88 236 ILE A C 1
ATOM 1842 O O . ILE A 1 236 ? 24.670 -28.325 1.703 1.00 74.88 236 ILE A O 1
ATOM 1846 N N . SER A 1 237 ? 24.791 -30.545 1.482 1.00 79.88 237 SER A N 1
ATOM 1847 C CA . SER A 1 237 ? 26.250 -30.586 1.517 1.00 79.88 237 SER A CA 1
ATOM 1848 C C . SER A 1 237 ? 26.816 -29.993 0.223 1.00 79.88 237 SER A C 1
ATOM 1850 O O . SER A 1 237 ? 26.727 -30.603 -0.846 1.00 79.88 237 SER A O 1
ATOM 1852 N N . PHE A 1 238 ? 27.404 -28.799 0.310 1.00 75.88 238 PHE A N 1
ATOM 1853 C CA . PHE A 1 238 ? 28.105 -28.181 -0.812 1.00 75.88 238 PHE A CA 1
ATOM 1854 C C . PHE A 1 238 ? 29.383 -28.972 -1.139 1.00 75.88 238 PHE A C 1
ATOM 1856 O O . PHE A 1 238 ? 30.119 -29.352 -0.222 1.00 75.88 238 PHE A O 1
ATOM 1863 N N . PRO A 1 239 ? 29.677 -29.233 -2.426 1.00 77.94 239 PRO A N 1
ATOM 1864 C CA . PRO A 1 239 ? 30.867 -29.975 -2.814 1.00 77.94 239 PRO A CA 1
ATOM 1865 C C . PRO A 1 239 ? 32.120 -29.216 -2.366 1.00 77.94 239 PRO A C 1
ATOM 1867 O O . PRO A 1 239 ? 32.366 -28.091 -2.799 1.00 77.94 239 PRO A O 1
ATOM 1870 N N . GLN A 1 240 ? 32.917 -29.841 -1.496 1.00 74.12 240 GLN A N 1
ATOM 1871 C CA . GLN A 1 240 ? 34.224 -29.315 -1.116 1.00 74.12 240 GLN A CA 1
ATOM 1872 C C . GLN A 1 240 ? 35.120 -29.317 -2.356 1.00 74.12 240 GLN A C 1
ATOM 1874 O O . GLN A 1 240 ? 35.423 -30.374 -2.915 1.00 74.12 240 GLN A O 1
ATOM 1879 N N . SER A 1 241 ? 35.496 -28.123 -2.814 1.00 72.69 241 SER A N 1
ATOM 1880 C CA . SER A 1 241 ? 36.431 -27.940 -3.919 1.00 72.69 241 SER A CA 1
ATOM 1881 C C . SER A 1 241 ? 37.755 -28.624 -3.578 1.00 72.69 241 SER A C 1
ATOM 1883 O O . SER A 1 241 ? 38.402 -28.250 -2.598 1.00 72.69 241 SER A O 1
ATOM 1885 N N . LYS A 1 242 ? 38.125 -29.635 -4.367 1.00 67.69 242 LYS A N 1
ATOM 1886 C CA . LYS A 1 242 ? 39.486 -30.176 -4.401 1.00 67.69 242 LYS A CA 1
ATOM 1887 C C . LYS A 1 242 ? 40.412 -29.256 -5.180 1.00 67.69 242 LYS A C 1
ATOM 1889 O O . LYS A 1 242 ? 39.922 -28.643 -6.155 1.00 67.69 242 LYS A O 1
#

Foldseek 3Di:
DDDDDPDDPPVVVVVVVVVVVVVVVVVVVVVVVLVVVVVVVVVVLVVVVVVCVVVVHDPPDDPPPPPPPNPPPVVPDPPPPPVPPPDDDDDDDDDDDDDDDDDPPVPPDDPPPPDPDDPVVVVVCVVVVPPVPPPPDDPDDDDDPDPPPDDPPPPPCDVVNVVVPPPPPPPPPPDDDDDDDDPDDDDDDPPPPDQDPVNVVVVVVVVVVVVPPPPPDDPPPDPDDDPPPPPCPPVPPDDDDD

Organism: Trypanosoma brucei brucei (strain 927/4 GUTat10.1) (NCBI:txid185431)

Sequence (242 aa):
MGRGFVMDSRGDSVTSSLAGLLQLHEEQIRALQEEEAALNARAALLEYLADCLERDELPEELPEQEITAVCEDQQCVYKQDTMVCETPPSNAMTQEGSPPIASLEALRGERQLNATPSPVRRELEDFFSVKKLKRPRRVDPPSRSVMQKRDPENNSATAVDILAAIPRLACSELSADPSDDQLVVPLRKPINRMRTARQRARDYLEDATLYGEDNEHNESDDEGGTQCTPSSYWDISFPQSK

Radius of gyration: 33.43 Å; chains: 1; bounding box: 97×70×82 Å